Protein AF-A0A7X7GB92-F1 (afdb_monomer_lite)

Foldseek 3Di:
DDDDDDDDDDDDDDDDPPDPPDDDCLVVVVVVLVVCCCVLVPNPVVVVVVPDDDDDDDDDDDDDDDDDDDDDDDDDDPPDPPPPCVVVVVVVLVVQLVVLLVVLLVLLVVLLVVLVVLLVQQVVCALNGDPVSLVVLVVSLVVNVVSLVSNSPGDDDPLLPQLNVLSNQLSSLSSLLSVLSSQLSVCCNVPVDNPVSVVSNVSSVVSSVSNVVSSVSSVVSHDD

Sequence (224 aa):
MPPTPPPVPPGRWQAPPPPPPRRSRTGLIVVIIAAVIVLAGGGTAAAILLTRDKDTSSTTTLTSSTTTTTSNDAIPNTTRIDRDAEPANTAVAQEAYEEALIELEHLLSTVDAYVATLGMEANETMPDIPQYIPDELKQMSEDLEQVSMNLLLQDLPPRYEEADYWIHDAAAAQLSRIDYDLQGILVIRQSGSVEAAEPYFAEARNQREYFQTAYNNYFDSLPE

pLDDT: mean 78.19, std 23.47, range [28.14, 98.5]

Secondary structure (DSSP, 8-state):
-PPPPPPPPPPP-PPPPPPPP---SHHHHHHHHHHHHHHHTTSHHHHHHTTS------------------------------TT-HHHHHHHHHHHHHHHHHHHHHHHHHHHHHHHHHHHHHHHHTTS--THHHHHHHHHHHHHHHHHHHHHTS---GGGHHHHHHHHHHHHHHHHHHHHHHHHHHHHHHH--HHHHHHHHHHHHHHHHHHHHHHHHHHHTS--

Structure (mmCIF, N/CA/C/O backbone):
data_AF-A0A7X7GB92-F1
#
_entry.id   AF-A0A7X7GB92-F1
#
loop_
_atom_site.group_PDB
_atom_site.id
_atom_site.type_symbol
_atom_site.label_atom_id
_atom_site.label_alt_id
_atom_site.label_comp_id
_atom_site.label_asym_id
_atom_site.label_entity_id
_atom_site.label_seq_id
_atom_site.pdbx_PDB_ins_code
_atom_site.Cartn_x
_atom_site.Cartn_y
_atom_site.Cartn_z
_atom_site.occupancy
_atom_site.B_iso_or_equiv
_atom_site.auth_seq_id
_atom_site.auth_comp_id
_atom_site.auth_asym_id
_atom_site.auth_atom_id
_atom_site.pdbx_PDB_model_num
ATOM 1 N N . MET A 1 1 ? 17.599 -19.107 -87.297 1.00 55.00 1 MET A N 1
ATOM 2 C CA . MET A 1 1 ? 17.924 -18.995 -85.859 1.00 55.00 1 MET A CA 1
ATOM 3 C C . MET A 1 1 ? 16.719 -18.370 -85.173 1.00 55.00 1 MET A C 1
ATOM 5 O O . MET A 1 1 ? 16.258 -17.355 -85.685 1.00 55.00 1 MET A O 1
ATOM 9 N N . PRO A 1 2 ? 16.137 -18.989 -84.134 1.00 61.03 2 PRO A N 1
ATOM 10 C CA . PRO A 1 2 ? 14.998 -18.406 -83.428 1.00 61.03 2 PRO A CA 1
ATOM 11 C C . PRO A 1 2 ? 15.433 -17.180 -82.597 1.00 61.03 2 PRO A C 1
ATOM 13 O O . PRO A 1 2 ? 16.573 -17.151 -82.128 1.00 61.03 2 PRO A O 1
ATOM 16 N N . PRO A 1 3 ? 14.562 -16.166 -82.433 1.00 66.88 3 PRO A N 1
ATOM 17 C CA . PRO A 1 3 ? 14.870 -14.965 -81.661 1.00 66.88 3 PRO A CA 1
ATOM 18 C C . PRO A 1 3 ? 15.016 -15.283 -80.167 1.00 66.88 3 PRO A C 1
ATOM 20 O O . PRO A 1 3 ? 14.264 -16.082 -79.608 1.00 66.88 3 PRO A O 1
ATOM 23 N N . THR A 1 4 ? 15.995 -14.650 -79.524 1.00 68.81 4 THR A N 1
ATOM 24 C CA . THR A 1 4 ? 16.262 -14.776 -78.086 1.00 68.81 4 THR A CA 1
ATOM 25 C C . THR A 1 4 ? 15.164 -14.106 -77.253 1.00 68.81 4 THR A C 1
ATOM 27 O O . THR A 1 4 ? 14.747 -12.997 -77.600 1.00 68.81 4 THR A O 1
ATOM 30 N N . PRO A 1 5 ? 14.705 -14.732 -76.153 1.00 72.00 5 PRO A N 1
ATOM 31 C CA . PRO A 1 5 ? 13.684 -14.155 -75.284 1.00 72.00 5 PRO A CA 1
ATOM 32 C C . PRO A 1 5 ? 14.202 -12.913 -74.531 1.00 72.00 5 PRO A C 1
ATOM 34 O O . PRO A 1 5 ? 15.404 -12.809 -74.270 1.00 72.00 5 PRO A O 1
ATOM 37 N N . PRO A 1 6 ? 13.311 -11.967 -74.178 1.00 72.81 6 PRO A N 1
ATOM 38 C CA . PRO A 1 6 ? 13.678 -10.749 -73.462 1.00 72.81 6 PRO A CA 1
ATOM 39 C C . PRO A 1 6 ? 14.119 -11.030 -72.011 1.00 72.81 6 PRO A C 1
ATOM 41 O O . PRO A 1 6 ? 13.672 -12.011 -71.410 1.00 72.81 6 PRO A O 1
ATOM 44 N N . PRO A 1 7 ? 14.972 -10.166 -71.425 1.00 67.38 7 PRO A N 1
ATOM 45 C CA . PRO A 1 7 ? 15.438 -10.309 -70.049 1.00 67.38 7 PRO A CA 1
ATOM 46 C C . PRO A 1 7 ? 14.297 -10.127 -69.038 1.00 67.38 7 PRO A C 1
ATOM 48 O O . PRO A 1 7 ? 13.468 -9.223 -69.155 1.00 67.38 7 PRO A O 1
ATOM 51 N N . VAL A 1 8 ? 14.277 -11.000 -68.029 1.00 66.19 8 VAL A N 1
ATOM 52 C CA . VAL A 1 8 ? 13.307 -10.987 -66.927 1.00 66.19 8 VAL A CA 1
ATOM 53 C C . VAL A 1 8 ? 13.583 -9.773 -66.023 1.00 66.19 8 VAL A C 1
ATOM 55 O O . VAL A 1 8 ? 14.736 -9.567 -65.636 1.00 66.19 8 VAL A O 1
ATOM 58 N N . PRO A 1 9 ? 12.572 -8.954 -65.679 1.00 64.19 9 PRO A N 1
ATOM 59 C CA . PRO A 1 9 ? 12.762 -7.794 -64.812 1.00 64.19 9 PRO A CA 1
ATOM 60 C C . PRO A 1 9 ? 13.158 -8.209 -63.381 1.00 64.19 9 PRO A C 1
ATOM 62 O O . PRO A 1 9 ? 12.674 -9.230 -62.886 1.00 64.19 9 PRO A O 1
ATOM 65 N N . PRO A 1 10 ? 14.013 -7.426 -62.691 1.00 54.56 10 PRO A N 1
ATOM 66 C CA . PRO A 1 10 ? 14.456 -7.738 -61.336 1.00 54.56 10 PRO A CA 1
ATOM 67 C C . PRO A 1 10 ? 13.283 -7.735 -60.348 1.00 54.56 10 PRO A C 1
ATOM 69 O O . PRO A 1 10 ? 12.424 -6.849 -60.365 1.00 54.56 10 PRO A O 1
ATOM 72 N N . GLY A 1 11 ? 13.254 -8.763 -59.496 1.00 53.69 11 GLY A N 1
ATOM 73 C CA . GLY A 1 11 ? 12.217 -8.992 -58.496 1.00 53.69 11 GLY A CA 1
ATOM 74 C C . GLY A 1 11 ? 12.066 -7.812 -57.539 1.00 53.69 11 GLY A C 1
ATOM 75 O O . GLY A 1 11 ? 13.043 -7.258 -57.038 1.00 53.69 11 GLY A O 1
ATOM 76 N N . ARG A 1 12 ? 10.813 -7.423 -57.295 1.00 47.38 12 ARG A N 1
ATOM 77 C CA . ARG A 1 12 ? 10.460 -6.396 -56.315 1.00 47.38 12 ARG A CA 1
ATOM 78 C C . ARG A 1 12 ? 10.734 -6.951 -54.920 1.00 47.38 12 ARG A C 1
ATOM 80 O O . ARG A 1 12 ? 10.204 -8.002 -54.570 1.00 47.38 12 ARG A O 1
ATOM 87 N N . TRP A 1 13 ? 11.553 -6.239 -54.154 1.00 40.62 13 TRP A N 1
ATOM 88 C CA . TRP A 1 13 ? 11.776 -6.469 -52.731 1.00 40.62 13 TRP A CA 1
ATOM 89 C C . TRP A 1 13 ? 10.431 -6.638 -52.012 1.00 40.62 13 TRP A C 1
ATOM 91 O O . TRP A 1 13 ? 9.621 -5.711 -51.982 1.00 40.62 13 TRP A O 1
ATOM 101 N N . GLN A 1 14 ? 10.174 -7.833 -51.479 1.00 49.44 14 GLN A N 1
ATOM 102 C CA . GLN A 1 14 ? 9.072 -8.053 -50.549 1.00 49.44 14 GLN A CA 1
ATOM 103 C C . GLN A 1 14 ? 9.468 -7.421 -49.216 1.00 49.44 14 GLN A C 1
ATOM 105 O O . GLN A 1 14 ? 10.531 -7.725 -48.674 1.00 49.44 14 GLN A O 1
ATOM 110 N N . ALA A 1 15 ? 8.634 -6.510 -48.717 1.00 53.19 15 ALA A N 1
ATOM 111 C CA . ALA A 1 15 ? 8.780 -5.995 -47.366 1.00 53.19 15 ALA A CA 1
ATOM 112 C C . ALA A 1 15 ? 8.639 -7.163 -46.369 1.00 53.19 15 ALA A C 1
ATOM 114 O O . ALA A 1 15 ? 7.770 -8.018 -46.575 1.00 53.19 15 ALA A O 1
ATOM 115 N N . PRO A 1 16 ? 9.474 -7.227 -45.316 1.00 56.94 16 PRO A N 1
ATOM 116 C CA . PRO A 1 16 ? 9.275 -8.193 -44.247 1.00 56.94 16 PRO A CA 1
ATOM 117 C C . PRO A 1 16 ? 7.880 -7.994 -43.632 1.00 56.94 16 PRO A C 1
ATOM 119 O O . PRO A 1 16 ? 7.389 -6.860 -43.585 1.00 56.94 16 PRO A O 1
ATOM 122 N N . PRO A 1 17 ? 7.211 -9.078 -43.203 1.00 64.69 17 PRO A N 1
ATOM 123 C CA . PRO A 1 17 ? 5.913 -8.969 -42.557 1.00 64.69 17 PRO A CA 1
ATOM 124 C C . PRO A 1 17 ? 6.018 -8.045 -41.332 1.00 64.69 17 PRO A C 1
ATOM 126 O O . PRO A 1 17 ? 7.055 -8.048 -40.662 1.00 64.69 17 PRO A O 1
ATOM 129 N N . PRO A 1 18 ? 4.976 -7.244 -41.039 1.00 63.91 18 PRO A N 1
ATOM 130 C CA . PRO A 1 18 ? 4.964 -6.410 -39.845 1.00 63.91 18 PRO A CA 1
ATOM 131 C C . PRO A 1 18 ? 5.195 -7.285 -38.601 1.00 63.91 18 PRO A C 1
ATOM 133 O O . PRO A 1 18 ? 4.693 -8.416 -38.562 1.00 63.91 18 PRO A O 1
ATOM 136 N N . PRO A 1 19 ? 5.948 -6.797 -37.596 1.00 64.69 19 PRO A N 1
ATOM 137 C CA . PRO A 1 19 ? 6.102 -7.518 -36.342 1.00 64.69 19 PRO A CA 1
ATOM 138 C C . PRO A 1 19 ? 4.714 -7.801 -35.749 1.00 64.69 19 PRO A C 1
ATOM 140 O O . PRO A 1 19 ? 3.810 -6.967 -35.876 1.00 64.69 19 PRO A O 1
ATOM 143 N N . PRO A 1 20 ? 4.505 -8.982 -35.141 1.00 61.28 20 PRO A N 1
ATOM 144 C CA . PRO A 1 20 ? 3.222 -9.320 -34.549 1.00 61.28 20 PRO A CA 1
ATOM 145 C C . PRO A 1 20 ? 2.844 -8.258 -33.504 1.00 61.28 20 PRO A C 1
ATOM 147 O O . PRO A 1 20 ? 3.710 -7.837 -32.732 1.00 61.28 20 PRO A O 1
ATOM 150 N N . PRO A 1 21 ? 1.576 -7.808 -33.463 1.00 59.38 21 PRO A N 1
ATOM 151 C CA . PRO A 1 21 ? 1.140 -6.826 -32.482 1.00 59.38 21 PRO A CA 1
ATOM 152 C C . PRO A 1 21 ? 1.406 -7.372 -31.077 1.00 59.38 21 PRO A C 1
ATOM 154 O O . PRO A 1 21 ? 0.932 -8.455 -30.719 1.00 59.38 21 PRO A O 1
ATOM 157 N N . ARG A 1 22 ? 2.193 -6.632 -30.286 1.00 60.72 22 ARG A N 1
ATOM 158 C CA . ARG A 1 22 ? 2.434 -6.943 -28.876 1.00 60.72 22 ARG A CA 1
ATOM 159 C C . ARG A 1 22 ? 1.094 -6.855 -28.153 1.00 60.72 22 ARG A C 1
ATOM 161 O O . ARG A 1 22 ? 0.505 -5.786 -28.030 1.00 60.72 22 ARG A O 1
ATOM 168 N N . ARG A 1 23 ? 0.569 -8.011 -27.749 1.00 50.25 23 ARG A N 1
ATOM 169 C CA . ARG A 1 23 ? -0.704 -8.116 -27.036 1.00 50.25 23 ARG A CA 1
ATOM 170 C C . ARG A 1 23 ? -0.518 -7.500 -25.654 1.00 50.25 23 ARG A C 1
ATOM 172 O O . ARG A 1 23 ? 0.186 -8.079 -24.830 1.00 50.25 23 ARG A O 1
ATOM 179 N N . SER A 1 24 ? -1.145 -6.353 -25.409 1.00 55.03 24 SER A N 1
ATOM 180 C CA . SER A 1 24 ? -1.154 -5.737 -24.087 1.00 55.03 24 SER A CA 1
ATOM 181 C C . SER A 1 24 ? -1.817 -6.694 -23.098 1.00 55.03 24 SER A C 1
ATOM 183 O O . SER A 1 24 ? -2.984 -7.075 -23.231 1.00 55.03 24 SER A O 1
ATOM 185 N N . ARG A 1 25 ? -1.034 -7.140 -22.114 1.00 58.72 25 ARG A N 1
ATOM 186 C CA . ARG A 1 25 ? -1.553 -7.882 -20.962 1.00 58.72 25 ARG A CA 1
ATOM 187 C C . ARG A 1 25 ? -2.181 -6.947 -19.942 1.00 58.72 25 ARG A C 1
ATOM 189 O O . ARG A 1 25 ? -2.849 -7.441 -19.052 1.00 58.72 25 ARG A O 1
ATOM 196 N N . THR A 1 26 ? -2.079 -5.633 -20.130 1.00 61.84 26 THR A N 1
ATOM 197 C CA . THR A 1 26 ? -2.758 -4.613 -19.326 1.00 61.84 26 THR A CA 1
ATOM 198 C C . THR A 1 26 ? -4.241 -4.940 -19.154 1.00 61.84 26 THR A C 1
ATOM 200 O O . THR A 1 26 ? -4.745 -4.921 -18.044 1.00 61.84 26 THR A O 1
ATOM 203 N N . GLY A 1 27 ? -4.933 -5.382 -20.215 1.00 58.91 27 GLY A N 1
ATOM 204 C CA . GLY A 1 27 ? -6.336 -5.801 -20.102 1.00 58.91 27 GLY A CA 1
ATOM 205 C C . GLY A 1 27 ? -6.552 -7.075 -19.273 1.00 58.91 27 GLY A C 1
ATOM 206 O O . GLY A 1 27 ? -7.580 -7.213 -18.624 1.00 58.91 27 GLY A O 1
ATOM 207 N N . LEU A 1 28 ? -5.591 -8.002 -19.270 1.00 75.56 28 LEU A N 1
ATOM 208 C CA . LEU A 1 28 ? -5.632 -9.202 -18.430 1.00 75.56 28 LEU A CA 1
ATOM 209 C C . LEU A 1 28 ? -5.334 -8.850 -16.968 1.00 75.56 28 LEU A C 1
ATOM 211 O O . LEU A 1 28 ? -6.037 -9.311 -16.081 1.00 75.56 28 LEU A O 1
ATOM 215 N N . ILE A 1 29 ? -4.322 -8.018 -16.736 1.00 71.00 29 ILE A N 1
ATOM 216 C CA . ILE A 1 29 ? -3.877 -7.589 -15.411 1.00 71.00 29 ILE A CA 1
ATOM 217 C C . ILE A 1 29 ? -4.973 -6.763 -14.742 1.00 71.00 29 ILE A C 1
ATOM 219 O O . ILE A 1 29 ? -5.350 -7.074 -13.624 1.00 71.00 29 ILE A O 1
ATOM 223 N N . VAL A 1 30 ? -5.599 -5.821 -15.455 1.00 72.19 30 VAL A N 1
ATOM 224 C CA . VAL A 1 30 ? -6.758 -5.066 -14.946 1.00 72.19 30 VAL A CA 1
ATOM 225 C C . VAL A 1 30 ? -7.915 -5.998 -14.571 1.00 72.19 30 VAL A C 1
ATOM 227 O O . VAL A 1 30 ? -8.560 -5.792 -13.548 1.00 72.19 30 VAL A O 1
ATOM 230 N N . VAL A 1 31 ? -8.169 -7.055 -15.351 1.00 71.19 31 VAL A N 1
ATOM 231 C CA . VAL A 1 31 ? -9.196 -8.058 -15.016 1.00 71.19 31 VAL A CA 1
ATOM 232 C C . VAL A 1 31 ? -8.804 -8.883 -13.788 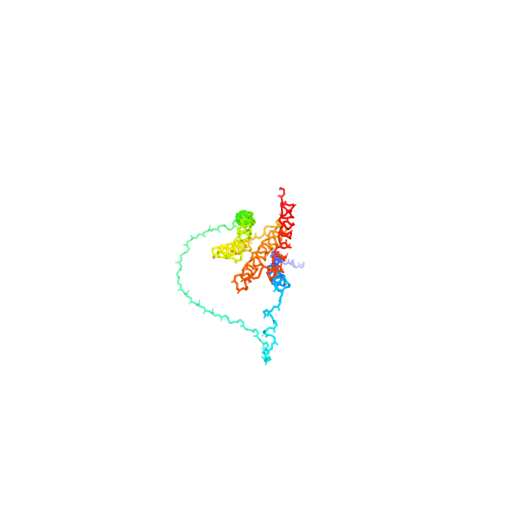1.00 71.19 31 VAL A C 1
ATOM 234 O O . VAL A 1 31 ? -9.672 -9.190 -12.976 1.00 71.19 31 VAL A O 1
ATOM 237 N N . ILE A 1 32 ? -7.525 -9.230 -13.633 1.00 77.31 32 ILE A N 1
ATOM 238 C CA . ILE A 1 32 ? -7.021 -9.972 -12.472 1.00 77.31 32 ILE A CA 1
ATOM 239 C C . ILE A 1 32 ? -7.085 -9.098 -11.219 1.00 77.31 32 ILE A C 1
ATOM 241 O O . ILE A 1 32 ? -7.655 -9.538 -10.231 1.00 77.31 32 ILE A O 1
ATOM 245 N N . ILE A 1 33 ? -6.609 -7.855 -11.276 1.00 70.38 33 ILE A N 1
ATOM 246 C CA . ILE A 1 33 ? -6.685 -6.889 -10.174 1.00 70.38 33 ILE A CA 1
ATOM 247 C C . ILE A 1 33 ? -8.147 -6.652 -9.788 1.00 70.38 33 ILE A C 1
ATOM 249 O O . ILE A 1 33 ? -8.495 -6.761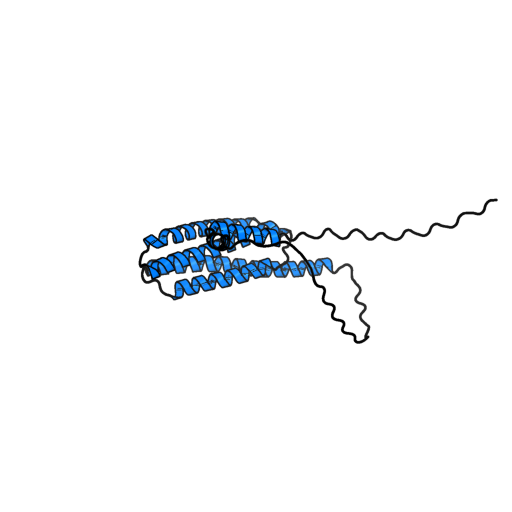 -8.618 1.00 70.38 33 ILE A O 1
ATOM 253 N N . ALA A 1 34 ? -9.044 -6.441 -10.756 1.00 70.88 34 ALA A N 1
ATOM 254 C CA . ALA A 1 34 ? -10.474 -6.320 -10.477 1.00 70.88 34 ALA A CA 1
ATOM 255 C C . ALA A 1 34 ? -11.055 -7.593 -9.836 1.00 70.88 34 ALA A C 1
ATOM 257 O O . ALA A 1 34 ? -11.869 -7.503 -8.920 1.00 70.88 34 ALA A O 1
ATOM 258 N N . ALA A 1 35 ? -10.638 -8.783 -10.278 1.00 69.88 35 ALA A N 1
ATOM 259 C CA . ALA A 1 35 ? -11.069 -10.043 -9.679 1.00 69.88 35 ALA A CA 1
ATOM 260 C C . ALA A 1 35 ? -10.535 -10.217 -8.250 1.00 69.88 35 ALA A C 1
ATOM 262 O O . ALA A 1 35 ? -11.287 -10.662 -7.387 1.00 69.88 35 ALA A O 1
ATOM 263 N N . VAL A 1 36 ? -9.282 -9.837 -7.988 1.00 73.31 36 VAL A N 1
ATOM 264 C CA . VAL A 1 36 ? -8.659 -9.873 -6.659 1.00 73.31 36 VAL A CA 1
ATOM 265 C C . VAL A 1 36 ? -9.336 -8.874 -5.730 1.00 73.31 36 VAL A C 1
ATOM 267 O O . VAL A 1 36 ? -9.717 -9.265 -4.639 1.00 73.31 36 VAL A O 1
ATOM 270 N N . ILE A 1 37 ? -9.615 -7.646 -6.172 1.00 74.00 37 ILE A N 1
ATOM 271 C CA . ILE A 1 37 ? -10.373 -6.654 -5.392 1.00 74.00 37 ILE A CA 1
ATOM 272 C C . ILE A 1 37 ? -11.790 -7.163 -5.084 1.00 74.00 37 ILE A C 1
ATOM 274 O O . ILE A 1 37 ? -12.275 -7.011 -3.968 1.00 74.00 37 ILE A O 1
ATOM 278 N N . VAL A 1 38 ? -12.460 -7.821 -6.036 1.00 70.00 38 VAL A N 1
ATOM 279 C CA . VAL A 1 38 ? -13.800 -8.402 -5.819 1.00 70.00 38 VAL A CA 1
ATOM 280 C C . VAL A 1 38 ? -13.766 -9.609 -4.872 1.00 70.00 38 VAL A C 1
ATOM 282 O O . VAL A 1 38 ? -14.709 -9.803 -4.101 1.00 70.00 38 VAL A O 1
ATOM 285 N N . LEU A 1 39 ? -12.710 -10.423 -4.924 1.00 67.88 39 LEU A N 1
ATOM 286 C CA . LEU A 1 39 ? -12.534 -11.605 -4.075 1.00 67.88 39 LEU A CA 1
ATOM 287 C C . LEU A 1 39 ? -12.053 -11.247 -2.663 1.00 67.88 39 LEU A C 1
ATOM 289 O O . LEU A 1 39 ? -12.541 -11.840 -1.705 1.00 67.88 39 LEU A O 1
ATOM 293 N N . ALA A 1 40 ? -11.148 -10.277 -2.536 1.00 61.97 40 ALA A N 1
ATOM 294 C CA . ALA A 1 40 ? -10.607 -9.793 -1.271 1.00 61.97 40 ALA A CA 1
ATOM 295 C C . ALA A 1 40 ? -11.588 -8.839 -0.575 1.00 61.97 40 ALA A C 1
ATOM 297 O O . ALA A 1 40 ? -11.878 -9.030 0.595 1.00 61.97 40 ALA A O 1
ATOM 298 N N . GLY A 1 41 ? -12.209 -7.902 -1.298 1.00 49.50 41 GLY A N 1
ATOM 299 C CA . GLY A 1 41 ? -13.200 -6.954 -0.767 1.00 49.50 41 GLY A CA 1
ATOM 300 C C . GLY A 1 41 ? -14.604 -7.532 -0.540 1.00 49.50 41 GLY A C 1
ATOM 301 O O . GLY A 1 41 ? -15.564 -6.779 -0.388 1.00 49.50 41 GLY A O 1
ATOM 302 N N . GLY A 1 42 ? -14.771 -8.859 -0.564 1.00 46.19 42 GLY A N 1
ATOM 303 C CA . GLY A 1 42 ? -16.048 -9.505 -0.268 1.00 46.19 42 GLY A CA 1
ATOM 304 C C . GLY A 1 42 ? -17.204 -9.036 -1.156 1.00 46.19 42 GLY A C 1
ATOM 305 O O . GLY A 1 42 ? -18.225 -8.616 -0.633 1.00 46.19 42 GLY A O 1
ATOM 306 N N . GLY A 1 43 ? -17.066 -9.098 -2.485 1.00 43.56 43 GLY A N 1
ATOM 307 C CA . GLY A 1 43 ? -18.153 -9.251 -3.469 1.00 43.56 43 GLY A CA 1
ATOM 308 C C . GLY A 1 43 ? -19.541 -8.631 -3.209 1.00 43.56 43 GLY A C 1
ATOM 309 O O . GLY A 1 43 ? -20.538 -9.242 -3.589 1.00 43.56 43 GLY A O 1
ATOM 310 N N . THR A 1 44 ? -19.673 -7.448 -2.603 1.00 47.19 44 THR A N 1
ATOM 311 C CA . THR A 1 44 ? -21.000 -6.867 -2.306 1.00 47.19 44 THR A CA 1
ATOM 312 C C . THR A 1 44 ? -21.498 -5.916 -3.392 1.00 47.19 44 THR A C 1
ATOM 314 O O . THR A 1 44 ? -22.709 -5.796 -3.581 1.00 47.19 44 THR A O 1
ATOM 317 N N . ALA A 1 45 ? -20.614 -5.324 -4.201 1.00 46.31 45 ALA A N 1
ATOM 318 C CA . ALA A 1 45 ? -21.044 -4.445 -5.293 1.00 46.31 45 ALA A CA 1
ATOM 319 C C . ALA A 1 45 ? -21.700 -5.211 -6.465 1.00 46.31 45 ALA A C 1
ATOM 321 O O . ALA A 1 45 ? -22.660 -4.727 -7.066 1.00 46.31 45 ALA A O 1
ATOM 322 N N . ALA A 1 46 ? -21.246 -6.434 -6.770 1.00 45.34 46 ALA A N 1
ATOM 323 C CA . ALA A 1 46 ? -21.785 -7.214 -7.890 1.00 45.34 46 ALA A CA 1
ATOM 324 C C . ALA A 1 46 ? -23.132 -7.893 -7.570 1.00 45.34 46 ALA A C 1
ATOM 326 O O . ALA A 1 46 ? -23.963 -8.060 -8.463 1.00 45.34 46 ALA A O 1
ATOM 327 N N . ALA A 1 47 ? -23.398 -8.238 -6.305 1.00 45.47 47 ALA A N 1
ATOM 328 C CA . ALA A 1 47 ? -24.641 -8.910 -5.919 1.00 45.47 47 ALA A CA 1
ATOM 329 C C . ALA A 1 47 ? -25.877 -7.986 -5.961 1.00 45.47 47 ALA A C 1
ATOM 331 O O . ALA A 1 47 ? -26.991 -8.472 -6.148 1.00 45.47 47 ALA A O 1
ATOM 332 N N 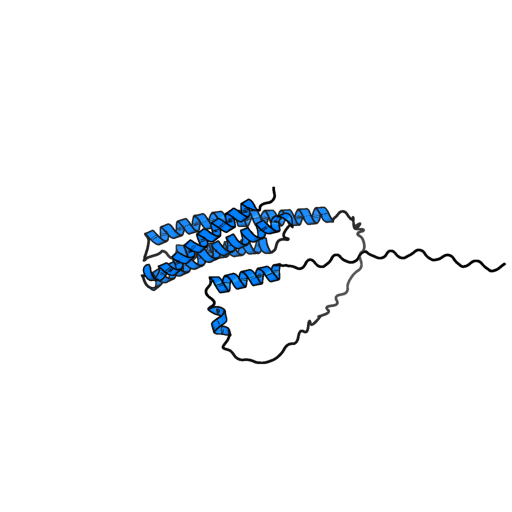. ILE A 1 48 ? -25.700 -6.663 -5.850 1.00 49.00 48 ILE A N 1
ATOM 333 C CA . ILE A 1 48 ? -26.813 -5.693 -5.872 1.00 49.00 48 ILE A CA 1
ATOM 334 C C . ILE A 1 48 ? -27.158 -5.231 -7.305 1.00 49.00 48 ILE A C 1
ATOM 336 O O . ILE A 1 48 ? -28.267 -4.760 -7.553 1.00 49.00 48 ILE A O 1
ATOM 340 N N . LEU A 1 49 ? -26.270 -5.434 -8.285 1.00 46.84 49 LEU A N 1
ATOM 341 C CA . LEU A 1 49 ? -26.533 -5.102 -9.696 1.00 46.84 49 LEU A CA 1
ATOM 342 C C . LEU A 1 49 ? -27.096 -6.268 -10.529 1.00 46.84 49 LEU A C 1
ATOM 344 O O . LEU A 1 49 ? -27.552 -6.046 -11.648 1.00 46.84 49 LEU A O 1
ATOM 348 N N . LEU A 1 50 ? -27.136 -7.490 -9.986 1.00 47.44 50 LEU A N 1
ATOM 349 C CA . LEU A 1 50 ? -27.633 -8.683 -10.689 1.00 47.44 50 LEU A CA 1
ATOM 350 C C . LEU A 1 50 ? -29.149 -8.932 -10.556 1.00 47.44 50 LEU A C 1
ATOM 352 O O . LEU A 1 50 ? -29.659 -9.888 -11.136 1.00 47.44 50 LEU A O 1
ATOM 356 N N . THR A 1 51 ? -29.893 -8.067 -9.861 1.00 51.59 51 THR A N 1
ATOM 357 C CA . THR A 1 51 ? -31.366 -8.146 -9.741 1.00 51.59 51 THR A CA 1
ATOM 358 C C . THR A 1 51 ? -32.123 -7.081 -10.532 1.00 51.59 51 THR A C 1
ATOM 360 O O . THR A 1 51 ? -33.314 -6.881 -10.299 1.00 51.59 51 THR A O 1
ATOM 363 N N . ARG A 1 52 ? -31.491 -6.427 -11.515 1.00 40.34 52 ARG A N 1
ATOM 364 C CA . ARG A 1 52 ? -32.221 -5.576 -12.465 1.00 40.34 52 ARG A CA 1
ATOM 365 C C . ARG A 1 52 ? -32.218 -6.198 -13.859 1.00 40.34 52 ARG A C 1
ATOM 367 O O . ARG A 1 52 ? -31.208 -6.233 -14.551 1.00 40.34 52 ARG A O 1
ATOM 374 N N . ASP A 1 53 ? -33.382 -6.743 -14.187 1.00 44.84 53 ASP A N 1
ATOM 375 C CA . ASP A 1 53 ? -33.756 -7.443 -15.407 1.00 44.84 53 ASP A CA 1
ATOM 376 C C . ASP A 1 53 ? -33.191 -6.849 -16.712 1.00 44.84 53 ASP A C 1
ATOM 378 O O . ASP A 1 53 ? -33.363 -5.673 -17.021 1.00 44.84 53 ASP A O 1
ATOM 382 N N . LYS A 1 54 ? -32.536 -7.729 -17.480 1.00 48.00 54 LYS A N 1
ATOM 383 C CA . LYS A 1 54 ? -33.025 -8.244 -18.771 1.00 48.00 54 LYS A CA 1
ATOM 384 C C . LYS A 1 54 ? -33.631 -7.196 -19.717 1.00 48.00 54 LYS A C 1
ATOM 386 O O . LYS A 1 54 ? -34.793 -6.854 -19.569 1.00 48.00 54 LYS A O 1
ATOM 391 N N . ASP A 1 55 ? -32.864 -6.797 -20.739 1.00 39.34 55 ASP A N 1
ATOM 392 C CA . ASP A 1 55 ? -33.298 -6.826 -22.145 1.00 39.34 55 ASP A CA 1
ATOM 393 C C . ASP A 1 55 ? -32.177 -6.444 -23.140 1.00 39.34 55 ASP A C 1
ATOM 395 O O . ASP A 1 55 ? -31.517 -5.419 -23.020 1.00 39.34 55 ASP A O 1
ATOM 399 N N . THR A 1 56 ? -32.071 -7.273 -24.185 1.00 34.06 56 THR A N 1
ATOM 400 C CA . THR A 1 56 ? -31.704 -6.931 -25.575 1.00 34.06 56 THR A CA 1
ATOM 401 C C . THR A 1 56 ? -30.242 -6.609 -25.948 1.00 34.06 56 THR A C 1
ATOM 403 O O . THR A 1 56 ? -29.756 -5.492 -25.851 1.00 34.06 56 THR A O 1
ATOM 406 N N . SER A 1 57 ? -29.628 -7.642 -26.540 1.00 32.91 57 SER A N 1
ATOM 407 C CA . SER A 1 57 ? -28.903 -7.682 -27.824 1.00 32.91 57 SER A CA 1
ATOM 408 C C . SER A 1 57 ? -27.780 -6.688 -28.152 1.00 32.91 57 SER A C 1
ATOM 410 O O . SER A 1 57 ? -27.952 -5.482 -28.276 1.00 32.91 57 SER A O 1
ATOM 412 N N . SER A 1 58 ? -26.649 -7.312 -28.485 1.00 40.06 58 SER A N 1
ATOM 413 C CA . SER A 1 58 ? -25.516 -6.866 -29.295 1.00 40.06 58 SER A CA 1
ATOM 414 C C . SER A 1 58 ? -25.829 -5.816 -30.370 1.00 40.06 58 SER A C 1
ATOM 416 O O . SER A 1 58 ? -26.786 -5.981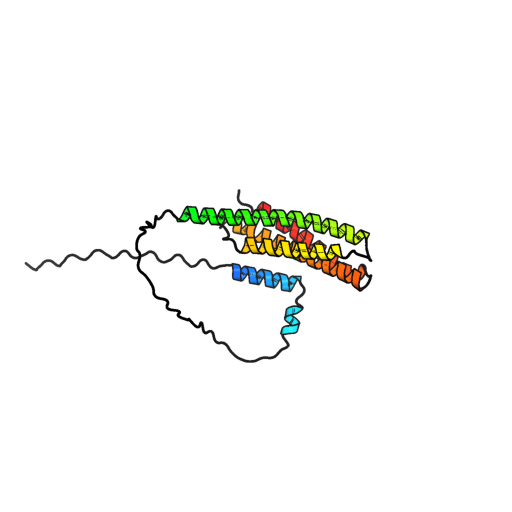 -31.122 1.00 40.06 58 SER A O 1
ATOM 418 N N . THR A 1 59 ? -24.924 -4.844 -30.552 1.00 29.78 59 THR A N 1
ATOM 419 C CA . THR A 1 59 ? -24.291 -4.502 -31.847 1.00 29.78 59 THR A CA 1
ATOM 420 C C . THR A 1 59 ? -23.208 -3.434 -31.651 1.00 29.78 59 THR A C 1
ATOM 422 O O . THR A 1 59 ? -23.460 -2.332 -31.176 1.00 29.78 59 THR A O 1
ATOM 425 N N . THR A 1 60 ? -21.991 -3.779 -32.066 1.00 40.22 60 THR A N 1
ATOM 426 C CA . THR A 1 60 ? -20.864 -2.883 -32.334 1.00 40.22 60 THR A CA 1
ATOM 427 C C . THR A 1 60 ? -21.184 -1.962 -33.510 1.00 40.22 60 THR A C 1
ATOM 429 O O . THR A 1 60 ? -21.551 -2.441 -34.581 1.00 40.22 60 THR A O 1
ATOM 432 N N . THR A 1 61 ? -20.965 -0.654 -33.382 1.00 28.39 61 THR A N 1
ATOM 433 C CA . THR A 1 61 ? -20.733 0.218 -34.544 1.00 28.39 61 THR A CA 1
ATOM 434 C C . THR A 1 61 ? -19.787 1.344 -34.139 1.00 28.39 61 THR A C 1
ATOM 436 O O . THR A 1 61 ? -20.147 2.222 -33.361 1.00 28.39 61 THR A O 1
ATOM 439 N N . LEU A 1 62 ? -18.552 1.290 -34.650 1.00 35.59 62 LEU A N 1
ATOM 440 C CA . LEU A 1 62 ? -17.654 2.439 -34.674 1.00 35.59 62 LEU A CA 1
ATOM 441 C C . LEU A 1 62 ? -18.186 3.435 -35.706 1.00 35.59 62 LEU A C 1
ATOM 443 O O . LEU A 1 62 ? -18.236 3.127 -36.897 1.00 35.59 62 LEU A O 1
ATOM 447 N N . THR A 1 63 ? -18.545 4.631 -35.254 1.00 28.14 63 THR A N 1
ATOM 448 C CA . THR A 1 63 ? -18.807 5.771 -36.132 1.00 28.14 63 THR A CA 1
ATOM 449 C C . THR A 1 63 ? -17.506 6.538 -36.323 1.00 28.14 63 THR A C 1
ATOM 451 O O . THR A 1 63 ? -17.026 7.214 -35.415 1.00 28.14 63 THR A O 1
ATOM 454 N N . SER A 1 64 ? -16.925 6.421 -37.517 1.00 37.62 64 SER A N 1
ATOM 455 C CA . SER A 1 64 ? -15.925 7.359 -38.019 1.00 37.62 64 SER A CA 1
ATOM 456 C C . SER A 1 64 ? -16.586 8.714 -38.264 1.00 37.62 64 SER A C 1
ATOM 458 O O . SER A 1 64 ? -17.526 8.801 -39.052 1.00 37.62 64 SER A O 1
ATOM 460 N N . SER A 1 65 ? -16.060 9.769 -37.645 1.00 34.84 65 SER A N 1
ATOM 461 C CA . SER A 1 65 ? -16.368 11.147 -38.026 1.00 34.84 65 SER A CA 1
ATOM 462 C C . SER A 1 65 ? -15.136 11.780 -38.652 1.00 34.84 65 SER A C 1
ATOM 464 O O . SER A 1 65 ? -14.121 12.019 -38.004 1.00 34.84 65 SER A O 1
ATOM 466 N N . THR A 1 66 ? -15.256 12.007 -39.955 1.00 33.09 66 THR A N 1
ATOM 467 C CA . THR A 1 66 ? -14.397 12.833 -40.792 1.00 33.09 66 THR A CA 1
ATOM 468 C C . THR A 1 66 ? -14.512 14.297 -40.374 1.00 33.09 66 THR A C 1
ATOM 470 O O . THR A 1 66 ? -15.609 14.852 -40.380 1.00 33.09 66 THR A O 1
ATOM 473 N N . THR A 1 67 ? -13.382 14.954 -40.129 1.00 31.16 67 THR A N 1
ATOM 474 C CA . THR A 1 67 ? -13.276 16.416 -40.204 1.00 31.16 67 THR A CA 1
ATOM 475 C C . THR A 1 67 ? -12.103 16.781 -41.102 1.00 31.16 67 THR A C 1
ATOM 477 O O . THR A 1 67 ? -10.934 16.637 -40.758 1.00 31.16 67 THR A O 1
ATOM 480 N N . THR A 1 68 ? -12.453 17.224 -42.304 1.00 32.47 68 THR A N 1
ATOM 481 C CA . THR A 1 68 ? -11.611 17.957 -43.247 1.00 32.47 68 THR A CA 1
ATOM 482 C C . THR A 1 68 ? -11.302 19.352 -42.715 1.00 32.47 68 THR A C 1
ATOM 484 O O . THR A 1 68 ? -12.235 20.127 -42.506 1.00 32.47 68 THR A O 1
ATOM 487 N N . THR A 1 69 ? -10.018 19.712 -42.648 1.00 30.27 69 THR A N 1
ATOM 488 C CA . THR A 1 69 ? -9.583 21.114 -42.706 1.00 30.27 69 THR A CA 1
ATOM 489 C C . THR A 1 69 ? -8.350 21.226 -43.601 1.00 30.27 69 THR A C 1
ATOM 491 O O . THR A 1 69 ? -7.281 20.704 -43.302 1.00 30.27 69 THR A O 1
ATOM 494 N N . THR A 1 70 ? -8.532 21.892 -44.737 1.00 32.53 70 THR A N 1
ATOM 495 C CA . THR A 1 70 ? -7.493 22.346 -45.666 1.00 32.53 70 THR A CA 1
ATOM 496 C C . THR A 1 70 ? -6.754 23.545 -45.074 1.00 32.53 70 THR A C 1
ATOM 498 O O . THR A 1 70 ? -7.427 24.480 -44.644 1.00 32.53 70 THR A O 1
ATOM 501 N N . SER A 1 71 ? -5.414 23.572 -45.132 1.00 32.47 71 SER A N 1
ATOM 502 C CA . SER A 1 71 ? -4.625 24.706 -45.664 1.00 32.47 71 SER A CA 1
ATOM 503 C C . SER A 1 71 ? -3.106 24.542 -45.489 1.00 32.47 71 SER A C 1
ATOM 505 O O . SER A 1 71 ? -2.614 24.339 -44.387 1.00 32.47 71 SER A O 1
ATOM 507 N N . ASN A 1 72 ? -2.423 24.787 -46.610 1.00 32.41 72 ASN A N 1
ATOM 508 C CA . ASN A 1 72 ? -1.137 25.473 -46.774 1.00 32.41 72 ASN A CA 1
ATOM 509 C C . ASN A 1 72 ? 0.182 24.693 -46.637 1.00 32.41 72 ASN A C 1
ATOM 511 O O . ASN A 1 72 ? 0.764 24.520 -45.574 1.00 32.41 72 ASN A O 1
ATOM 515 N N . ASP A 1 73 ? 0.646 24.324 -47.829 1.00 38.53 73 ASP A N 1
ATOM 516 C CA . ASP A 1 73 ? 2.012 24.311 -48.354 1.00 38.53 73 ASP A CA 1
ATOM 517 C C . ASP A 1 73 ? 3.068 25.115 -47.558 1.00 38.53 73 ASP A C 1
ATOM 519 O O . ASP A 1 73 ? 2.975 26.339 -47.446 1.00 38.53 73 ASP A O 1
ATOM 523 N N . ALA A 1 74 ? 4.089 24.404 -47.061 1.00 32.47 74 ALA A N 1
ATOM 524 C CA . ALA A 1 74 ? 5.479 24.854 -46.924 1.00 32.47 74 ALA A CA 1
ATOM 525 C C . ALA A 1 74 ? 6.384 23.653 -46.555 1.00 32.47 74 ALA A C 1
ATOM 527 O O . ALA A 1 74 ? 6.497 23.257 -45.397 1.00 32.47 74 ALA A O 1
ATOM 528 N N . ILE A 1 75 ? 7.046 23.069 -47.555 1.00 39.84 75 ILE A N 1
ATOM 529 C CA . ILE A 1 75 ? 8.272 22.252 -47.410 1.00 39.84 75 ILE A CA 1
ATOM 530 C C . ILE A 1 75 ? 9.409 23.259 -47.087 1.00 39.84 75 ILE A C 1
ATOM 532 O O . ILE A 1 75 ? 9.393 24.321 -47.712 1.00 39.84 75 ILE A O 1
ATOM 536 N N . PRO A 1 76 ? 10.395 23.018 -46.186 1.00 54.59 76 PRO A N 1
ATOM 537 C CA . PRO A 1 76 ? 11.137 21.761 -46.079 1.00 54.59 76 PRO A CA 1
ATOM 538 C C . PRO A 1 76 ? 11.548 21.339 -44.661 1.00 54.59 76 PRO A C 1
ATOM 540 O O . PRO A 1 76 ? 12.125 22.116 -43.907 1.00 54.59 76 PRO A O 1
ATOM 543 N N . ASN A 1 77 ? 11.473 20.042 -44.362 1.00 34.06 77 ASN A N 1
ATOM 544 C CA . ASN A 1 77 ? 12.640 19.448 -43.722 1.00 34.06 77 ASN A CA 1
ATOM 545 C C . ASN A 1 77 ? 12.812 17.986 -44.111 1.00 34.06 77 ASN A C 1
ATOM 547 O O . ASN A 1 77 ? 11.989 17.120 -43.818 1.00 34.06 77 ASN A O 1
ATOM 551 N N . THR A 1 78 ? 13.925 17.740 -44.786 1.00 46.38 78 THR A N 1
ATOM 552 C CA . THR A 1 78 ? 14.515 16.427 -44.990 1.00 46.38 78 THR A CA 1
ATOM 553 C C . THR A 1 78 ? 14.973 15.905 -43.629 1.00 46.38 78 THR A C 1
ATOM 555 O O . THR A 1 78 ? 16.149 16.002 -43.290 1.00 46.38 78 THR A O 1
ATOM 558 N N . THR A 1 79 ? 14.065 15.335 -42.838 1.00 42.19 79 THR A N 1
ATOM 559 C CA . THR A 1 79 ? 14.468 14.436 -41.753 1.00 42.19 79 THR A CA 1
ATOM 560 C C . THR A 1 79 ? 14.629 13.058 -42.363 1.00 42.19 79 THR A C 1
ATOM 562 O O . THR A 1 79 ? 13.687 12.287 -42.534 1.00 42.19 79 THR A O 1
ATOM 565 N N . ARG A 1 80 ? 15.870 12.811 -42.775 1.00 39.06 80 ARG A N 1
ATOM 566 C CA . ARG A 1 80 ? 16.502 11.500 -42.845 1.00 39.06 80 ARG A CA 1
ATOM 567 C C . ARG A 1 80 ? 15.874 10.589 -41.783 1.00 39.06 80 ARG A C 1
ATOM 569 O O . ARG A 1 80 ? 16.070 10.813 -40.594 1.00 39.06 80 ARG A O 1
ATOM 576 N N . ILE A 1 81 ? 15.084 9.601 -42.206 1.00 44.81 81 ILE A N 1
ATOM 577 C CA . ILE A 1 81 ? 14.717 8.485 -41.333 1.00 44.81 81 ILE A CA 1
ATOM 578 C C . ILE A 1 81 ? 16.004 7.683 -41.167 1.00 44.81 81 ILE A C 1
ATOM 580 O O . ILE A 1 81 ? 16.293 6.762 -41.933 1.00 44.81 81 ILE A O 1
ATOM 584 N N . ASP A 1 82 ? 16.840 8.143 -40.238 1.00 40.97 82 ASP A N 1
ATOM 585 C CA . ASP A 1 82 ? 17.957 7.372 -39.739 1.00 40.97 82 ASP A CA 1
ATOM 586 C C . ASP A 1 82 ? 17.368 6.141 -39.059 1.00 40.97 82 ASP A C 1
ATOM 588 O O . ASP A 1 82 ? 16.560 6.206 -38.132 1.00 40.97 82 ASP A O 1
ATOM 592 N N . ARG A 1 83 ? 17.788 4.992 -39.575 1.00 48.72 83 ARG A N 1
ATOM 593 C CA . ARG A 1 83 ? 17.509 3.641 -39.089 1.00 48.72 83 ARG A CA 1
ATOM 594 C C . ARG A 1 83 ? 18.269 3.356 -37.777 1.00 48.72 83 ARG A C 1
ATOM 596 O O . ARG A 1 83 ? 18.695 2.234 -37.557 1.00 48.72 83 ARG A O 1
ATOM 603 N N . ASP A 1 84 ? 18.435 4.390 -36.953 1.00 43.53 84 ASP A N 1
ATOM 604 C CA . ASP A 1 84 ? 19.212 4.438 -35.707 1.00 43.53 84 ASP A CA 1
ATOM 605 C C . ASP A 1 84 ? 18.394 5.033 -34.537 1.00 43.53 84 ASP A C 1
ATOM 607 O O . ASP A 1 84 ? 18.917 5.230 -33.446 1.00 43.53 84 ASP A O 1
ATOM 611 N N . ALA A 1 85 ? 17.098 5.319 -34.730 1.00 52.62 85 ALA A N 1
ATOM 612 C CA . ALA A 1 85 ? 16.232 5.911 -33.698 1.00 52.62 85 ALA A CA 1
ATOM 613 C C . ALA A 1 85 ? 15.664 4.901 -32.672 1.00 52.62 85 ALA A C 1
ATOM 615 O O . ALA A 1 85 ? 15.057 5.298 -31.680 1.00 52.62 85 ALA A O 1
ATOM 616 N N . GLU A 1 86 ? 15.850 3.598 -32.896 1.00 53.12 86 GLU A N 1
ATOM 617 C CA . GLU A 1 86 ? 15.312 2.517 -32.056 1.00 53.12 86 GLU A CA 1
ATOM 618 C C . GLU A 1 86 ? 15.960 2.408 -30.652 1.00 53.12 86 GLU A C 1
ATOM 620 O O . GLU A 1 86 ? 15.214 2.279 -29.677 1.00 53.12 86 GLU A O 1
ATOM 625 N N . PRO A 1 87 ? 17.296 2.534 -30.473 1.00 58.72 87 PRO A N 1
ATOM 626 C CA . PRO A 1 87 ? 17.898 2.475 -29.138 1.00 58.72 87 PRO A CA 1
ATOM 627 C C . PRO A 1 87 ? 17.597 3.713 -28.283 1.00 58.72 87 PRO A C 1
ATOM 629 O O . PRO A 1 87 ? 17.379 3.580 -27.083 1.00 58.72 87 PRO A O 1
ATOM 632 N N . ALA A 1 88 ? 17.534 4.907 -28.882 1.00 61.59 88 ALA A N 1
ATOM 633 C CA . ALA A 1 88 ? 17.313 6.147 -28.136 1.00 61.59 88 ALA A CA 1
ATOM 634 C C . ALA A 1 88 ? 15.891 6.234 -27.555 1.00 61.59 88 ALA A C 1
ATOM 636 O O . ALA A 1 88 ? 15.724 6.628 -26.407 1.00 61.59 88 ALA A O 1
ATOM 637 N N . ASN A 1 89 ? 14.871 5.818 -28.314 1.00 66.81 89 ASN A N 1
ATOM 638 C CA . ASN A 1 89 ? 13.486 5.845 -27.835 1.00 66.81 89 ASN A CA 1
ATOM 639 C C . ASN A 1 89 ? 13.217 4.763 -26.770 1.00 66.81 89 ASN A C 1
ATOM 641 O O . ASN A 1 89 ? 12.435 4.975 -25.852 1.00 66.81 89 ASN A O 1
ATOM 645 N N . THR A 1 90 ? 13.910 3.622 -26.863 1.00 75.06 90 THR A N 1
ATOM 646 C CA . THR A 1 90 ? 13.828 2.547 -25.860 1.00 75.06 90 THR A CA 1
ATOM 647 C C . THR A 1 90 ? 14.507 2.946 -24.548 1.00 75.06 90 THR A C 1
ATOM 649 O O . THR A 1 90 ? 13.975 2.658 -23.481 1.00 75.06 90 THR A O 1
ATOM 652 N N . ALA A 1 91 ? 15.654 3.633 -24.612 1.00 79.31 91 ALA A N 1
ATOM 653 C CA . ALA A 1 91 ? 16.352 4.122 -23.423 1.00 79.31 91 ALA A CA 1
ATOM 654 C C . ALA A 1 91 ? 15.521 5.163 -22.657 1.00 79.31 91 ALA A C 1
ATOM 656 O O . ALA A 1 91 ? 15.362 5.033 -21.452 1.00 79.31 91 ALA A O 1
ATOM 657 N N . VAL A 1 92 ? 14.915 6.127 -23.359 1.00 79.69 92 VAL A N 1
ATOM 658 C CA . VAL A 1 92 ? 14.060 7.152 -22.732 1.00 79.69 92 VAL A CA 1
ATOM 659 C C . VAL A 1 92 ? 12.817 6.538 -22.074 1.00 79.69 92 VAL A C 1
ATOM 661 O O . VAL A 1 92 ? 12.458 6.925 -20.968 1.00 79.69 92 VAL A O 1
ATOM 664 N N . ALA A 1 93 ? 12.170 5.560 -22.720 1.00 84.06 93 ALA A N 1
ATOM 665 C CA . ALA A 1 93 ? 11.023 4.859 -22.134 1.00 84.06 93 ALA A CA 1
ATOM 666 C C . ALA A 1 93 ? 11.411 4.058 -20.879 1.00 84.06 93 ALA A C 1
ATOM 668 O O . ALA A 1 93 ? 10.670 4.030 -19.900 1.00 84.06 93 ALA A O 1
ATOM 669 N N . GLN A 1 94 ? 12.594 3.441 -20.893 1.00 90.94 94 GLN A N 1
ATOM 670 C CA . GLN A 1 94 ? 13.122 2.720 -19.742 1.00 90.94 94 GLN A CA 1
ATOM 671 C C . GLN A 1 94 ? 13.462 3.664 -18.579 1.00 90.94 94 GLN A C 1
ATOM 673 O O . GLN A 1 94 ? 13.109 3.357 -17.447 1.00 90.94 94 GLN A O 1
ATOM 678 N N . GLU A 1 95 ? 14.100 4.807 -18.847 1.00 92.12 95 GLU A N 1
ATOM 679 C CA . GLU A 1 95 ? 14.400 5.825 -17.828 1.00 92.12 95 GLU A CA 1
ATOM 680 C C . GLU A 1 95 ? 13.117 6.330 -17.147 1.00 92.12 95 GLU A C 1
ATOM 682 O O . GLU A 1 95 ? 13.069 6.412 -15.923 1.00 92.12 95 GLU A O 1
ATOM 687 N N . ALA A 1 96 ? 12.052 6.587 -17.917 1.00 92.94 96 ALA A N 1
ATOM 688 C CA . ALA A 1 96 ? 10.758 7.005 -17.370 1.00 92.94 96 ALA A CA 1
ATOM 689 C C . ALA A 1 96 ? 10.092 5.919 -16.503 1.00 92.94 96 ALA A C 1
ATOM 691 O O . ALA A 1 96 ? 9.512 6.228 -15.461 1.00 92.94 96 ALA A O 1
ATOM 692 N N . TYR A 1 97 ? 10.192 4.646 -16.907 1.00 94.81 97 TYR A N 1
ATOM 693 C CA . TYR A 1 97 ? 9.731 3.518 -16.094 1.00 94.81 97 TYR A CA 1
ATOM 694 C C . TYR A 1 97 ? 10.509 3.417 -14.776 1.00 94.81 97 TYR A C 1
ATOM 696 O O . TYR A 1 97 ? 9.905 3.288 -13.715 1.00 94.81 97 TYR A O 1
ATOM 704 N N . GLU A 1 98 ? 11.841 3.503 -14.827 1.00 95.50 98 GLU A N 1
ATOM 705 C CA . GLU A 1 98 ? 12.699 3.419 -13.640 1.00 95.50 98 GLU A CA 1
ATOM 706 C C . GLU A 1 98 ? 12.445 4.584 -12.669 1.00 95.50 98 GLU A C 1
ATOM 708 O O . GLU A 1 98 ? 12.385 4.365 -11.461 1.00 95.50 98 GLU A O 1
ATOM 713 N N . GLU A 1 99 ? 12.227 5.802 -13.173 1.00 95.94 99 GLU A N 1
ATOM 714 C CA . GLU A 1 99 ? 11.868 6.962 -12.348 1.00 95.94 99 GLU A CA 1
ATOM 715 C C . GLU A 1 99 ? 10.529 6.753 -11.619 1.00 95.94 99 GLU A C 1
ATOM 717 O O . GLU A 1 99 ? 10.458 6.928 -10.401 1.00 95.94 99 GLU A O 1
ATOM 722 N N . ALA A 1 100 ? 9.492 6.304 -12.335 1.00 96.62 100 ALA A N 1
ATOM 723 C CA . ALA A 1 100 ? 8.192 5.996 -11.736 1.00 96.62 100 ALA A CA 1
ATOM 724 C C . ALA A 1 100 ? 8.266 4.829 -10.731 1.00 96.62 100 ALA A C 1
ATOM 726 O O . ALA A 1 100 ? 7.571 4.835 -9.714 1.00 96.62 100 ALA A O 1
ATOM 727 N N . LEU A 1 101 ? 9.122 3.835 -10.991 1.00 97.50 101 LEU A N 1
ATOM 728 C CA . LEU A 1 101 ? 9.329 2.695 -10.098 1.00 97.50 101 LEU A CA 1
ATOM 729 C C . LEU A 1 101 ? 9.965 3.134 -8.773 1.00 97.50 101 LEU A C 1
ATOM 731 O O . LEU A 1 101 ? 9.496 2.733 -7.710 1.00 97.50 101 LEU A O 1
ATOM 735 N N . ILE A 1 102 ? 10.986 3.996 -8.832 1.00 97.31 102 ILE A N 1
ATOM 736 C CA . ILE A 1 102 ? 11.639 4.567 -7.644 1.00 97.31 102 ILE A CA 1
ATOM 737 C C . ILE A 1 102 ? 10.636 5.367 -6.804 1.00 97.31 102 ILE A C 1
ATOM 739 O O . ILE A 1 102 ? 10.652 5.280 -5.574 1.00 97.31 102 ILE A O 1
ATOM 743 N N . GLU A 1 103 ? 9.756 6.136 -7.451 1.00 97.69 103 GLU A N 1
ATOM 744 C CA . GLU A 1 103 ? 8.708 6.892 -6.760 1.00 97.69 103 GLU A CA 1
ATOM 745 C C . GLU A 1 103 ? 7.747 5.958 -6.007 1.00 97.69 103 GLU A C 1
ATOM 747 O O . GLU A 1 103 ? 7.484 6.171 -4.819 1.00 97.69 103 GLU A O 1
ATOM 752 N N . LEU A 1 104 ? 7.281 4.885 -6.659 1.00 98.25 104 LEU A N 1
ATOM 753 C CA . LEU A 1 104 ? 6.403 3.897 -6.031 1.00 98.25 104 LEU A CA 1
ATOM 754 C C . LEU A 1 104 ? 7.091 3.161 -4.876 1.00 98.25 104 LEU A C 1
ATOM 756 O O . LEU A 1 104 ? 6.494 3.007 -3.812 1.00 98.25 104 LEU A O 1
ATOM 760 N N . GLU A 1 105 ? 8.343 2.739 -5.051 1.00 98.06 105 GLU A N 1
ATOM 761 C CA . GLU A 1 105 ? 9.135 2.076 -4.009 1.00 98.06 105 GLU A CA 1
ATOM 762 C C . GLU A 1 105 ? 9.288 2.975 -2.770 1.00 98.06 105 GLU A C 1
ATOM 764 O O . GLU A 1 105 ? 9.030 2.567 -1.628 1.00 98.06 105 GLU A O 1
ATOM 769 N N . HIS A 1 106 ? 9.646 4.243 -2.988 1.00 97.88 106 HIS A N 1
ATOM 770 C CA . HIS A 1 106 ? 9.774 5.209 -1.905 1.00 97.88 106 HIS A CA 1
ATOM 771 C C . HIS A 1 106 ? 8.445 5.410 -1.168 1.00 97.88 106 HIS A C 1
ATOM 773 O O . HIS A 1 106 ? 8.412 5.396 0.069 1.00 97.88 106 HIS A O 1
ATOM 779 N N . LEU A 1 107 ? 7.343 5.546 -1.908 1.00 98.12 107 LEU A N 1
ATOM 780 C CA . LEU A 1 107 ? 6.029 5.736 -1.313 1.00 98.12 107 LEU A CA 1
ATOM 781 C C . LEU A 1 107 ? 5.564 4.499 -0.536 1.00 98.12 107 LEU A C 1
ATOM 783 O O . LEU A 1 107 ? 5.106 4.644 0.593 1.00 98.12 107 LEU A O 1
ATOM 787 N N . LEU A 1 108 ? 5.742 3.287 -1.070 1.00 98.38 108 LEU A N 1
ATOM 788 C CA . LEU A 1 108 ? 5.366 2.041 -0.390 1.00 98.38 108 LEU A CA 1
ATOM 789 C C . LEU A 1 108 ? 6.071 1.875 0.955 1.00 98.38 108 LEU A C 1
ATOM 791 O O . LEU A 1 108 ? 5.421 1.559 1.955 1.00 98.38 108 LEU A O 1
ATOM 795 N N . SER A 1 109 ? 7.382 2.122 0.991 1.00 97.00 109 SER A N 1
ATOM 796 C CA . SER A 1 109 ? 8.153 2.053 2.238 1.00 97.00 109 SER A CA 1
ATOM 797 C C . SER A 1 109 ? 7.721 3.120 3.253 1.00 97.00 109 SER A C 1
ATOM 799 O O . SER A 1 109 ? 7.615 2.835 4.448 1.00 97.00 109 SER A O 1
ATOM 801 N N . THR A 1 110 ? 7.409 4.330 2.780 1.00 97.56 110 THR A N 1
ATOM 802 C CA . THR A 1 110 ? 6.938 5.440 3.618 1.00 97.56 110 THR A CA 1
ATOM 803 C C . THR A 1 110 ? 5.559 5.146 4.205 1.00 97.56 110 THR A C 1
ATOM 805 O O . THR A 1 110 ? 5.356 5.272 5.414 1.00 97.56 110 THR A O 1
ATOM 808 N N . VAL A 1 111 ? 4.627 4.695 3.366 1.00 97.56 111 VAL A N 1
ATOM 809 C CA . VAL A 1 111 ? 3.265 4.329 3.761 1.00 97.56 111 VAL A CA 1
ATOM 810 C C . VAL A 1 111 ? 3.283 3.168 4.757 1.00 97.56 111 VAL A C 1
ATOM 812 O O . VAL A 1 111 ? 2.585 3.241 5.764 1.00 97.56 111 VAL A O 1
ATOM 815 N N . ASP A 1 112 ? 4.115 2.136 4.561 1.00 97.88 112 ASP A N 1
ATOM 816 C CA . ASP A 1 112 ? 4.185 1.002 5.501 1.00 97.88 112 ASP A CA 1
ATOM 817 C C . ASP A 1 112 ? 4.521 1.440 6.930 1.00 97.88 112 ASP A C 1
ATOM 819 O O . ASP A 1 112 ? 3.842 1.062 7.896 1.00 97.88 112 ASP A O 1
ATOM 823 N N . ALA A 1 113 ? 5.552 2.277 7.052 1.00 97.12 113 ALA A N 1
ATOM 824 C CA . ALA A 1 113 ? 6.000 2.813 8.326 1.00 97.12 113 ALA A CA 1
ATOM 825 C C . ALA A 1 113 ? 4.956 3.754 8.945 1.00 97.12 113 ALA A C 1
ATOM 827 O O . ALA A 1 113 ? 4.723 3.716 10.161 1.00 97.12 113 ALA A O 1
ATOM 828 N N . TYR A 1 114 ? 4.308 4.586 8.125 1.00 97.38 114 TYR A N 1
ATOM 829 C CA . TYR A 1 114 ? 3.363 5.573 8.631 1.00 97.38 114 TYR A CA 1
ATOM 830 C C . TYR A 1 114 ? 2.033 4.948 9.063 1.00 97.38 114 TYR A C 1
ATOM 832 O O . TYR A 1 114 ? 1.567 5.230 10.166 1.00 97.38 114 TYR A O 1
ATOM 840 N N . VAL A 1 115 ? 1.496 3.984 8.306 1.00 97.19 115 VAL A N 1
ATOM 841 C CA . VAL A 1 115 ? 0.315 3.197 8.710 1.00 97.19 115 VAL A CA 1
ATOM 842 C C . VAL A 1 115 ? 0.568 2.465 10.031 1.00 97.19 115 VAL A C 1
ATOM 844 O O . VAL A 1 115 ? -0.299 2.436 10.901 1.00 97.19 115 VAL A O 1
ATOM 847 N N . ALA A 1 116 ? 1.766 1.905 10.237 1.00 95.44 116 ALA A N 1
ATOM 848 C CA . ALA A 1 116 ? 2.110 1.279 11.516 1.00 95.44 116 ALA A CA 1
ATOM 849 C C . ALA A 1 116 ? 2.112 2.284 12.685 1.00 95.44 116 ALA A C 1
ATOM 851 O O . ALA A 1 116 ? 1.682 1.944 13.787 1.00 95.44 116 ALA A O 1
ATOM 852 N N . THR A 1 117 ? 2.562 3.517 12.440 1.00 97.38 117 THR A N 1
ATOM 853 C CA . THR A 1 117 ? 2.561 4.600 13.436 1.00 97.38 117 THR A CA 1
ATOM 854 C C . THR A 1 117 ? 1.138 5.013 13.802 1.00 97.38 117 THR A C 1
ATOM 856 O O . THR A 1 117 ? 0.788 5.019 14.982 1.00 97.38 117 THR A O 1
ATOM 859 N N . LEU A 1 118 ? 0.293 5.251 12.797 1.00 96.81 118 LEU A N 1
ATOM 860 C CA . LEU A 1 118 ? -1.119 5.581 12.986 1.00 96.81 118 LEU A CA 1
ATOM 861 C C . LEU A 1 118 ? -1.894 4.466 13.697 1.00 96.81 118 LEU A C 1
ATOM 863 O O . LEU A 1 118 ? -2.737 4.749 14.543 1.00 96.81 118 LEU A O 1
ATOM 867 N N . GLY A 1 119 ? -1.583 3.198 13.414 1.00 94.38 119 GLY A N 1
ATOM 868 C CA . GLY A 1 119 ? -2.187 2.060 14.109 1.00 94.38 119 GLY A CA 1
ATOM 869 C C . GLY A 1 119 ? -1.863 2.024 15.608 1.00 94.38 119 GLY A C 1
ATOM 870 O O . GLY A 1 119 ? -2.741 1.728 16.421 1.00 94.38 119 GLY A O 1
ATOM 871 N N . MET A 1 120 ? -0.628 2.365 15.999 1.00 95.69 120 MET A N 1
ATOM 872 C CA . MET A 1 120 ? -0.255 2.481 17.417 1.00 95.69 120 MET A CA 1
ATOM 873 C C . MET A 1 120 ? -1.010 3.625 18.100 1.00 95.69 120 MET A C 1
ATOM 875 O O . MET A 1 120 ? -1.575 3.432 19.175 1.00 95.69 120 MET A O 1
ATOM 879 N N . GLU A 1 121 ? -1.071 4.788 17.455 1.00 95.69 121 GLU A N 1
ATOM 880 C CA . GLU A 1 121 ? -1.759 5.968 17.983 1.00 95.69 121 GLU A CA 1
ATOM 881 C C . GLU A 1 121 ? -3.276 5.758 18.099 1.00 95.69 121 GLU A C 1
ATOM 883 O O . GLU A 1 121 ? -3.896 6.118 19.106 1.00 95.69 121 GLU A O 1
ATOM 888 N N . ALA A 1 122 ? -3.881 5.095 17.110 1.00 94.56 122 ALA A N 1
ATOM 889 C CA . ALA A 1 122 ? -5.276 4.684 17.169 1.00 94.56 122 ALA A CA 1
ATOM 890 C C . ALA A 1 122 ? -5.517 3.779 18.383 1.00 94.56 122 ALA A C 1
ATOM 892 O O . ALA A 1 122 ? -6.436 4.032 19.155 1.00 94.56 122 ALA A O 1
ATOM 893 N N . ASN A 1 123 ? -4.669 2.770 18.605 1.00 93.88 123 ASN A N 1
ATOM 894 C CA . ASN A 1 123 ? -4.800 1.849 19.735 1.00 93.88 123 ASN A CA 1
ATOM 895 C C . ASN A 1 123 ? -4.683 2.546 21.106 1.00 93.88 123 ASN A C 1
ATOM 897 O O . ASN A 1 123 ? -5.400 2.182 22.036 1.00 93.88 123 ASN A O 1
ATOM 901 N N . GLU A 1 124 ? -3.825 3.561 21.245 1.00 96.50 124 GLU A N 1
ATOM 902 C CA . GLU A 1 124 ? -3.696 4.346 22.487 1.00 96.50 124 GLU A CA 1
ATOM 903 C C . GLU A 1 124 ? -4.913 5.232 22.780 1.00 96.50 124 GLU A C 1
ATOM 905 O O . GLU A 1 124 ? -5.193 5.544 23.939 1.00 96.50 124 GLU A O 1
ATOM 910 N N . THR A 1 125 ? -5.640 5.632 21.738 1.00 95.56 125 THR A N 1
ATOM 911 C CA . THR A 1 125 ? -6.775 6.559 21.830 1.00 95.56 125 THR A CA 1
ATOM 912 C C . THR A 1 125 ? -8.134 5.864 21.789 1.00 95.56 125 THR A C 1
ATOM 914 O O . THR A 1 125 ? -9.161 6.519 21.959 1.00 95.56 125 THR A O 1
ATOM 917 N N . MET A 1 126 ? -8.177 4.537 21.622 1.00 90.88 126 MET A N 1
ATOM 918 C CA . MET A 1 126 ? -9.429 3.782 21.599 1.00 90.88 126 MET A CA 1
ATOM 919 C C . MET A 1 126 ? -10.238 3.943 22.902 1.00 90.88 126 MET A C 1
ATOM 921 O O . MET A 1 126 ? -9.681 3.860 23.999 1.00 90.88 126 MET A O 1
ATOM 925 N N . PRO A 1 127 ? -11.576 4.097 22.809 1.00 92.50 127 PRO A N 1
ATOM 926 C CA . PRO A 1 127 ? -12.391 4.120 21.586 1.00 92.50 127 PRO A CA 1
ATOM 927 C C . PRO A 1 127 ? -12.503 5.504 20.906 1.00 92.50 127 PRO A C 1
ATOM 929 O O . PRO A 1 127 ? -13.046 5.596 19.807 1.00 92.50 127 PRO A O 1
ATOM 932 N N . ASP A 1 128 ? -11.988 6.571 21.520 1.00 94.69 128 ASP A N 1
ATOM 933 C CA . ASP A 1 128 ? -12.070 7.956 21.028 1.00 94.69 128 ASP A CA 1
ATOM 934 C C . ASP A 1 128 ? -10.951 8.288 20.023 1.00 94.69 128 ASP A C 1
ATOM 936 O O . ASP A 1 128 ? -10.150 9.205 20.207 1.00 94.69 128 ASP A O 1
ATOM 940 N N . ILE A 1 129 ? -10.918 7.538 18.920 1.00 96.06 129 ILE A N 1
ATOM 941 C CA . ILE A 1 129 ? -9.912 7.697 17.864 1.00 96.06 129 ILE A CA 1
ATOM 942 C C . ILE A 1 129 ? -10.056 9.085 17.197 1.00 96.06 129 ILE A C 1
ATOM 944 O O . ILE A 1 129 ? -11.143 9.410 16.685 1.00 96.06 129 ILE A O 1
ATOM 948 N N . PRO A 1 130 ? -8.984 9.905 17.157 1.00 97.06 130 PRO A N 1
ATOM 949 C CA . PRO A 1 130 ? -8.986 11.210 16.506 1.00 97.06 130 PRO A CA 1
ATOM 950 C C . PRO A 1 130 ? -9.337 11.157 15.015 1.00 97.06 130 PRO A C 1
ATOM 952 O O . PRO A 1 130 ? -9.008 10.207 14.314 1.00 97.06 130 PRO A O 1
ATOM 955 N N . GLN A 1 131 ? -9.969 12.220 14.504 1.00 95.88 131 GLN A N 1
ATOM 956 C CA . GLN A 1 131 ? -10.414 12.290 13.104 1.00 95.88 131 GLN A CA 1
ATOM 957 C C . GLN A 1 131 ? -9.259 12.361 12.091 1.00 95.88 131 GLN A C 1
ATOM 959 O O . GLN A 1 131 ? -9.434 11.882 10.978 1.00 95.88 131 GLN A O 1
ATOM 964 N N . TYR A 1 132 ? -8.092 12.907 12.450 1.00 97.38 132 TYR A N 1
ATOM 965 C CA . TYR A 1 132 ? -6.981 12.998 11.492 1.00 97.38 132 TYR A CA 1
ATOM 966 C C . TYR A 1 132 ? -6.442 11.621 11.095 1.00 97.38 132 TYR A C 1
ATOM 968 O O . TYR A 1 132 ? -5.999 11.467 9.970 1.00 97.38 132 TYR A O 1
ATOM 976 N N . ILE A 1 133 ? -6.545 10.605 11.959 1.00 97.75 133 ILE A N 1
ATOM 977 C CA . ILE A 1 133 ? -6.054 9.254 11.660 1.00 97.75 133 ILE A CA 1
ATOM 978 C C . ILE A 1 133 ? -6.744 8.656 10.417 1.00 97.75 133 ILE A C 1
ATOM 980 O O . ILE A 1 133 ? -6.047 8.314 9.464 1.00 97.75 133 ILE A O 1
ATOM 984 N N . PRO A 1 134 ? -8.088 8.536 10.351 1.00 97.38 134 PRO A N 1
ATOM 985 C CA . PRO A 1 134 ? -8.752 8.054 9.140 1.00 97.38 134 PRO A CA 1
ATOM 986 C C . PRO A 1 134 ? -8.585 8.997 7.938 1.00 97.38 134 PRO A C 1
ATOM 988 O O . PRO A 1 134 ? -8.562 8.517 6.806 1.00 97.38 134 PRO A O 1
ATOM 991 N N . ASP A 1 135 ? -8.457 10.310 8.158 1.00 97.69 135 ASP A N 1
ATOM 992 C CA . ASP A 1 135 ? -8.226 11.271 7.071 1.00 97.69 135 ASP A CA 1
ATOM 993 C C . ASP A 1 135 ? -6.837 11.061 6.431 1.00 97.69 135 ASP A C 1
ATOM 995 O O . ASP A 1 135 ? -6.715 11.047 5.207 1.00 97.69 135 ASP A O 1
ATOM 999 N N . GLU A 1 136 ? -5.803 10.826 7.241 1.00 98.12 136 GLU A N 1
ATOM 1000 C CA . GLU A 1 136 ? -4.440 10.547 6.779 1.00 98.12 136 GLU A CA 1
ATOM 1001 C C . GLU A 1 136 ? -4.315 9.171 6.121 1.00 98.12 136 GLU A C 1
ATOM 1003 O O . GLU A 1 136 ? -3.669 9.056 5.081 1.00 98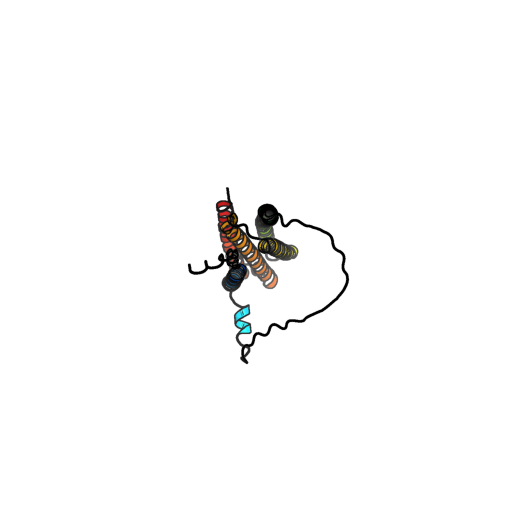.12 136 GLU A O 1
ATOM 1008 N N . LEU A 1 137 ? -4.975 8.140 6.663 1.00 97.94 137 LEU A N 1
ATOM 1009 C CA . LEU A 1 137 ? -5.064 6.826 6.014 1.00 97.94 137 LEU A CA 1
ATOM 1010 C C . LEU A 1 137 ? -5.660 6.946 4.604 1.00 97.94 137 LEU A C 1
ATOM 1012 O O . LEU A 1 137 ? -5.101 6.414 3.647 1.00 97.94 137 LEU A O 1
ATOM 1016 N N . LYS A 1 138 ? -6.756 7.698 4.461 1.00 97.69 138 LYS A N 1
ATOM 1017 C CA . LYS A 1 138 ? -7.399 7.941 3.166 1.00 97.69 138 LYS A CA 1
ATOM 1018 C C . LYS A 1 138 ? -6.505 8.731 2.207 1.00 97.69 138 LYS A C 1
ATOM 1020 O O . LYS A 1 138 ? -6.441 8.398 1.027 1.00 97.69 138 LYS A O 1
ATOM 1025 N N . GLN A 1 139 ? -5.799 9.750 2.697 1.00 97.81 139 GLN A N 1
ATOM 1026 C CA . GLN A 1 139 ? -4.852 10.492 1.864 1.00 97.81 139 GLN A CA 1
ATOM 1027 C C . GLN A 1 139 ? -3.729 9.577 1.356 1.00 97.81 139 GLN A C 1
ATOM 1029 O O . GLN A 1 139 ? -3.435 9.577 0.166 1.00 97.81 139 GLN A O 1
ATOM 1034 N N . MET A 1 140 ? -3.157 8.735 2.223 1.00 97.38 140 MET A N 1
ATOM 1035 C CA . MET A 1 140 ? -2.115 7.790 1.817 1.00 97.38 140 MET A CA 1
ATOM 1036 C C . MET A 1 140 ? -2.592 6.787 0.767 1.00 97.38 140 MET A C 1
ATOM 1038 O O . MET A 1 140 ? -1.820 6.446 -0.127 1.00 97.38 140 MET A O 1
ATOM 1042 N N . SER A 1 141 ? -3.836 6.299 0.854 1.00 97.31 141 SER A N 1
ATOM 1043 C CA . SER A 1 141 ? -4.363 5.400 -0.177 1.00 97.31 141 SER A CA 1
ATOM 1044 C C . SER A 1 141 ? -4.529 6.108 -1.521 1.00 97.31 141 SER A C 1
ATOM 1046 O O . SER A 1 141 ? -4.240 5.510 -2.551 1.00 97.31 141 SER A O 1
ATOM 1048 N N . GLU A 1 142 ? -4.958 7.374 -1.516 1.00 97.38 142 GLU A N 1
ATOM 1049 C CA . GLU A 1 142 ? -5.085 8.184 -2.736 1.00 97.38 142 GLU A CA 1
ATOM 1050 C C . GLU A 1 142 ? -3.713 8.437 -3.380 1.00 97.38 142 GLU A C 1
ATOM 1052 O O . GLU A 1 142 ? -3.548 8.218 -4.582 1.00 97.38 142 GLU A O 1
ATOM 1057 N N . ASP A 1 143 ? -2.715 8.817 -2.577 1.00 97.31 143 ASP A N 1
ATOM 1058 C CA . ASP A 1 143 ? -1.346 9.042 -3.050 1.00 97.31 143 ASP A CA 1
ATOM 1059 C C . ASP A 1 143 ? -0.748 7.746 -3.627 1.00 97.31 143 ASP A C 1
ATOM 1061 O O . ASP A 1 143 ? -0.162 7.746 -4.714 1.00 97.31 143 ASP A O 1
ATOM 1065 N N . LEU A 1 144 ? -0.934 6.619 -2.928 1.00 97.94 144 LEU A N 1
ATOM 1066 C CA . LEU A 1 144 ? -0.422 5.320 -3.359 1.00 97.94 144 LEU A CA 1
ATOM 1067 C C . LEU A 1 144 ? -1.103 4.815 -4.634 1.00 97.94 144 LEU A C 1
ATOM 1069 O O . LEU A 1 144 ? -0.424 4.305 -5.528 1.00 97.94 144 LEU A O 1
ATOM 1073 N N . GLU A 1 145 ? -2.422 4.972 -4.751 1.00 96.69 145 GLU A N 1
ATOM 1074 C CA . GLU A 1 145 ? -3.150 4.629 -5.973 1.00 96.69 145 GLU A CA 1
ATOM 1075 C C . GLU A 1 145 ? -2.647 5.470 -7.150 1.00 96.69 145 GLU A C 1
ATOM 1077 O O . GLU A 1 145 ? -2.348 4.925 -8.214 1.00 96.69 145 GLU A O 1
ATOM 1082 N N . GLN A 1 146 ? -2.476 6.780 -6.958 1.00 96.62 146 GLN A N 1
ATOM 1083 C CA . GLN A 1 146 ? -1.990 7.670 -8.006 1.00 96.62 146 GLN A CA 1
ATOM 1084 C C . GLN A 1 146 ? -0.599 7.262 -8.508 1.00 96.62 146 GLN A C 1
ATOM 1086 O O . GLN A 1 146 ? -0.404 7.110 -9.716 1.00 96.62 146 GLN A O 1
ATOM 1091 N N . VAL A 1 147 ? 0.362 7.057 -7.605 1.00 96.75 147 VAL A N 1
ATOM 1092 C CA . VAL A 1 147 ? 1.732 6.685 -7.992 1.00 96.75 147 VAL A CA 1
ATOM 1093 C C . VAL A 1 147 ? 1.772 5.283 -8.606 1.00 96.75 147 VAL A C 1
ATOM 1095 O O . VAL A 1 147 ? 2.434 5.078 -9.624 1.00 96.75 147 VAL A O 1
ATOM 1098 N N . SER A 1 148 ? 0.993 4.331 -8.082 1.00 96.00 148 SER A N 1
ATOM 1099 C CA . SER A 1 148 ? 0.873 3.004 -8.697 1.00 96.00 148 SER A CA 1
ATOM 1100 C C . SER A 1 148 ? 0.313 3.081 -10.122 1.00 96.00 148 SER A C 1
ATOM 1102 O O . SER A 1 148 ? 0.755 2.333 -10.995 1.00 96.00 148 SER A O 1
ATOM 1104 N N . MET A 1 149 ? -0.650 3.968 -10.387 1.00 92.00 149 MET A N 1
ATOM 1105 C CA . MET A 1 149 ? -1.188 4.166 -11.736 1.00 92.00 149 MET A CA 1
ATOM 1106 C C . MET A 1 149 ? -0.176 4.845 -12.662 1.00 92.00 149 MET A C 1
ATOM 1108 O O . MET A 1 149 ? -0.119 4.502 -13.841 1.00 92.00 149 MET A O 1
ATOM 1112 N N . ASN A 1 150 ? 0.652 5.758 -12.149 1.00 93.25 150 ASN A N 1
ATOM 1113 C CA . ASN A 1 150 ? 1.711 6.389 -12.939 1.00 93.25 150 ASN A CA 1
ATOM 1114 C C . ASN A 1 150 ? 2.721 5.363 -13.468 1.00 93.25 150 ASN A C 1
ATOM 1116 O O . ASN A 1 150 ? 3.105 5.466 -14.635 1.00 93.25 150 ASN A O 1
ATOM 1120 N N . LEU A 1 151 ? 3.104 4.373 -12.651 1.00 95.00 151 LEU A N 1
ATOM 1121 C CA . LEU A 1 151 ? 3.971 3.270 -13.077 1.00 95.00 151 LEU A CA 1
ATOM 1122 C C . LEU A 1 151 ? 3.278 2.378 -14.115 1.00 95.00 151 LEU A C 1
ATOM 1124 O O . LEU A 1 151 ? 3.857 2.090 -15.158 1.00 95.00 151 LEU A O 1
ATOM 1128 N N . LEU A 1 152 ? 2.009 2.021 -13.882 1.00 92.12 152 LEU A N 1
ATOM 1129 C CA . LEU A 1 152 ? 1.228 1.168 -14.789 1.00 92.12 152 LEU A CA 1
ATOM 1130 C C . LEU A 1 152 ? 1.077 1.766 -16.203 1.00 92.12 152 LEU A C 1
ATOM 1132 O O . LEU A 1 152 ? 0.847 1.044 -17.176 1.00 92.12 152 LEU A O 1
ATOM 1136 N N . LEU A 1 153 ? 1.158 3.094 -16.318 1.00 91.69 153 LEU A N 1
ATOM 1137 C CA . LEU A 1 153 ? 1.094 3.816 -17.587 1.00 91.69 153 LEU A CA 1
ATOM 1138 C C . LEU A 1 153 ? 2.427 3.839 -18.351 1.00 91.69 153 LEU A C 1
ATOM 1140 O O . LEU A 1 153 ? 2.422 4.219 -19.524 1.00 91.69 153 LEU A O 1
ATOM 1144 N N . GLN A 1 154 ? 3.541 3.457 -17.721 1.00 93.19 154 GLN A N 1
ATOM 1145 C CA . GLN A 1 154 ? 4.848 3.408 -18.372 1.00 93.19 154 GLN A CA 1
ATOM 1146 C C . GLN A 1 154 ? 4.996 2.166 -19.258 1.00 93.19 154 GLN A C 1
ATOM 1148 O O . GLN A 1 154 ? 4.352 1.132 -19.065 1.00 93.19 154 GLN A O 1
ATOM 1153 N N . ASP A 1 155 ? 5.886 2.256 -20.245 1.00 92.62 155 ASP A N 1
ATOM 1154 C CA . ASP A 1 155 ? 6.239 1.113 -21.083 1.00 92.62 155 ASP A CA 1
ATOM 1155 C C . ASP A 1 155 ? 7.121 0.135 -20.294 1.00 92.62 155 ASP A C 1
ATOM 1157 O O . ASP A 1 155 ? 8.313 0.375 -20.109 1.00 92.62 155 ASP A O 1
ATOM 1161 N N . LEU A 1 156 ? 6.542 -0.997 -19.876 1.00 92.81 156 LEU A N 1
ATOM 1162 C CA . LEU A 1 156 ? 7.237 -2.051 -19.133 1.00 92.81 156 LEU A CA 1
ATOM 1163 C C . LEU A 1 156 ? 8.453 -2.598 -19.911 1.00 92.81 156 LEU A C 1
ATOM 1165 O O . LEU A 1 156 ? 8.279 -3.259 -20.952 1.00 92.81 156 LEU A O 1
ATOM 1169 N N . PRO A 1 157 ? 9.691 -2.400 -19.417 1.00 92.94 157 PRO A N 1
ATOM 1170 C CA . PRO A 1 157 ? 10.859 -2.982 -20.049 1.00 92.94 157 PRO A CA 1
ATOM 1171 C C . PRO A 1 157 ? 10.889 -4.502 -19.792 1.00 92.94 157 PRO A C 1
ATOM 1173 O O . PRO A 1 157 ? 10.669 -4.934 -18.661 1.00 92.94 157 PRO A O 1
ATOM 1176 N N . PRO A 1 158 ? 11.233 -5.347 -20.788 1.00 90.44 158 PRO A N 1
ATOM 1177 C CA . PRO A 1 158 ? 11.103 -6.808 -20.675 1.00 90.44 158 PRO A CA 1
ATOM 1178 C C . PRO A 1 158 ? 11.842 -7.458 -19.497 1.00 90.44 158 PRO A C 1
ATOM 1180 O O . PRO A 1 158 ? 11.470 -8.539 -19.058 1.00 90.44 158 PRO A O 1
ATOM 1183 N N . ARG A 1 159 ? 12.910 -6.827 -18.997 1.00 91.44 159 ARG A N 1
ATOM 1184 C CA . ARG A 1 159 ? 13.696 -7.349 -17.870 1.00 91.44 159 ARG A CA 1
ATOM 1185 C C . ARG A 1 159 ? 13.061 -7.100 -16.498 1.00 91.44 159 ARG A C 1
ATOM 1187 O O . ARG A 1 159 ? 13.537 -7.671 -15.531 1.00 91.44 159 ARG A O 1
ATOM 1194 N N . TYR A 1 160 ? 12.023 -6.267 -16.423 1.00 95.25 160 TYR A N 1
ATOM 1195 C CA . TYR A 1 160 ? 11.293 -5.978 -15.187 1.00 95.25 160 TYR A CA 1
ATOM 1196 C C . TYR A 1 160 ? 9.960 -6.730 -15.100 1.00 95.25 160 TYR A C 1
ATOM 1198 O O . TYR A 1 160 ? 9.226 -6.487 -14.160 1.00 95.25 160 TYR A O 1
ATOM 1206 N N . GLU A 1 161 ? 9.620 -7.640 -16.028 1.00 93.44 161 GLU A N 1
ATOM 1207 C CA . GLU A 1 161 ? 8.294 -8.294 -16.046 1.00 93.44 161 GLU A CA 1
ATOM 1208 C C . GLU A 1 161 ? 7.899 -8.944 -14.706 1.00 93.44 161 GLU A C 1
ATOM 1210 O O . GLU A 1 161 ? 6.732 -8.889 -14.322 1.00 93.44 161 GLU A O 1
ATOM 1215 N N . GLU A 1 162 ? 8.850 -9.556 -13.996 1.00 95.38 162 GLU A N 1
ATOM 1216 C CA . GLU A 1 162 ? 8.590 -10.181 -12.693 1.00 95.38 162 GLU A CA 1
ATOM 1217 C C . GLU A 1 162 ? 8.568 -9.158 -11.545 1.00 95.38 162 GLU A C 1
ATOM 1219 O O . GLU A 1 162 ? 7.668 -9.201 -10.708 1.00 95.38 162 GLU A O 1
ATOM 1224 N N . ALA A 1 163 ? 9.488 -8.191 -11.550 1.00 96.94 163 ALA A N 1
ATOM 1225 C CA . ALA A 1 163 ? 9.518 -7.106 -10.569 1.00 96.94 163 ALA A CA 1
ATOM 1226 C C . ALA A 1 163 ? 8.262 -6.223 -10.630 1.00 96.94 163 ALA A C 1
ATOM 1228 O O . ALA A 1 163 ? 7.679 -5.913 -9.595 1.00 96.94 163 ALA A O 1
ATOM 1229 N N . ASP A 1 164 ? 7.806 -5.881 -11.835 1.00 97.12 164 ASP A N 1
ATOM 1230 C CA . ASP A 1 164 ? 6.576 -5.125 -12.098 1.00 97.12 164 ASP A CA 1
ATOM 1231 C C . ASP A 1 164 ? 5.344 -5.822 -11.506 1.00 97.12 164 ASP A C 1
ATOM 1233 O O . ASP A 1 164 ? 4.520 -5.206 -10.830 1.00 97.12 164 ASP A O 1
ATOM 1237 N N . TYR A 1 165 ? 5.255 -7.144 -11.678 1.00 96.12 165 TYR A N 1
ATOM 1238 C CA . TYR A 1 165 ? 4.195 -7.937 -11.066 1.00 96.12 165 TYR A CA 1
ATOM 1239 C C . TYR A 1 165 ? 4.214 -7.816 -9.534 1.00 96.12 165 TYR A C 1
ATOM 1241 O O . TYR A 1 165 ? 3.193 -7.498 -8.922 1.00 96.12 165 TYR A O 1
ATOM 1249 N N . TRP A 1 166 ? 5.374 -8.037 -8.910 1.00 98.25 166 TRP A N 1
ATOM 1250 C CA . TRP A 1 166 ? 5.483 -8.048 -7.452 1.00 98.25 166 TRP A CA 1
ATOM 1251 C C . TRP A 1 166 ? 5.298 -6.669 -6.815 1.00 98.25 166 TRP A C 1
ATOM 1253 O O . TRP A 1 166 ? 4.684 -6.583 -5.750 1.00 98.25 166 TRP A O 1
ATOM 1263 N N . ILE A 1 167 ? 5.768 -5.590 -7.450 1.00 98.31 167 ILE A N 1
ATOM 1264 C CA . ILE A 1 167 ? 5.589 -4.234 -6.913 1.00 98.31 167 ILE A CA 1
ATOM 1265 C C . ILE A 1 167 ? 4.121 -3.795 -6.970 1.00 98.31 167 ILE A C 1
ATOM 1267 O O . ILE A 1 167 ? 3.629 -3.170 -6.029 1.00 98.31 167 ILE A O 1
ATOM 1271 N N . HIS A 1 168 ? 3.383 -4.184 -8.016 1.00 97.31 168 HIS A N 1
ATOM 1272 C CA . HIS A 1 168 ? 1.945 -3.933 -8.095 1.00 97.31 168 HIS A CA 1
ATOM 1273 C C . HIS A 1 168 ? 1.146 -4.783 -7.098 1.00 97.31 168 HIS A C 1
ATOM 1275 O O . HIS A 1 168 ? 0.219 -4.264 -6.472 1.00 97.31 168 HIS A O 1
ATOM 1281 N N . ASP A 1 169 ? 1.526 -6.046 -6.878 1.00 97.56 169 ASP A N 1
ATOM 1282 C CA . ASP A 1 169 ? 0.928 -6.881 -5.827 1.00 97.56 169 ASP A CA 1
ATOM 1283 C C . ASP A 1 169 ? 1.192 -6.300 -4.427 1.00 97.56 169 ASP A C 1
ATOM 1285 O O . ASP A 1 169 ? 0.284 -6.257 -3.593 1.00 97.56 169 ASP A O 1
ATOM 1289 N N . ALA A 1 170 ? 2.400 -5.783 -4.173 1.00 98.50 170 ALA A N 1
ATOM 1290 C CA . ALA A 1 170 ? 2.726 -5.091 -2.929 1.00 98.50 170 ALA A CA 1
ATOM 1291 C C . ALA A 1 170 ? 1.872 -3.821 -2.746 1.00 98.50 170 ALA A C 1
ATOM 1293 O O . ALA A 1 170 ? 1.309 -3.603 -1.670 1.00 98.50 170 ALA A O 1
ATOM 1294 N N . ALA A 1 171 ? 1.701 -3.012 -3.795 1.00 98.50 171 ALA A N 1
ATOM 1295 C CA . ALA A 1 171 ? 0.835 -1.836 -3.742 1.00 98.50 171 ALA A CA 1
ATOM 1296 C C . ALA A 1 171 ? -0.632 -2.189 -3.465 1.00 98.50 171 ALA A C 1
ATOM 1298 O O . ALA A 1 171 ? -1.257 -1.574 -2.600 1.00 98.50 171 ALA A O 1
ATOM 1299 N N . ALA A 1 172 ? -1.165 -3.223 -4.117 1.00 98.12 172 ALA A N 1
ATOM 1300 C CA . ALA A 1 172 ? -2.526 -3.697 -3.874 1.00 98.12 172 ALA A CA 1
ATOM 1301 C C . ALA A 1 172 ? -2.725 -4.201 -2.432 1.00 98.12 172 ALA A C 1
ATOM 1303 O O . ALA A 1 172 ? -3.750 -3.912 -1.805 1.00 98.12 172 ALA A O 1
ATOM 1304 N N . ALA A 1 173 ? -1.736 -4.915 -1.888 1.00 98.19 173 ALA A N 1
ATOM 1305 C CA . ALA A 1 173 ? -1.738 -5.376 -0.503 1.00 98.19 173 ALA A CA 1
ATOM 1306 C C . ALA A 1 173 ? -1.787 -4.200 0.481 1.00 98.19 173 ALA A C 1
ATOM 1308 O O . ALA A 1 173 ? -2.591 -4.190 1.415 1.00 98.19 173 ALA A O 1
ATOM 1309 N N . GLN A 1 174 ? -0.962 -3.175 0.247 1.00 98.44 174 GLN A N 1
ATOM 1310 C CA . GLN A 1 174 ? -0.897 -2.009 1.120 1.00 98.44 174 GLN A CA 1
ATOM 1311 C C . GLN A 1 174 ? -2.179 -1.165 1.059 1.00 98.44 174 GLN A C 1
ATOM 1313 O O . GLN A 1 174 ? -2.681 -0.750 2.102 1.00 98.44 174 GLN A O 1
ATOM 1318 N N . LEU A 1 175 ? -2.759 -0.971 -0.131 1.00 98.38 175 LEU A N 1
ATOM 1319 C CA . LEU A 1 175 ? -4.068 -0.323 -0.281 1.00 98.38 175 LEU A CA 1
ATOM 1320 C C . LEU A 1 175 ? -5.162 -1.087 0.476 1.00 98.38 175 LEU A C 1
ATOM 1322 O O . LEU A 1 175 ? -5.943 -0.484 1.210 1.00 98.38 175 LEU A O 1
ATOM 1326 N N . SER A 1 176 ? -5.181 -2.417 0.351 1.00 97.56 176 SER A N 1
ATOM 1327 C CA . SER A 1 176 ? -6.152 -3.269 1.049 1.00 97.56 176 SER A CA 1
ATOM 1328 C C . SER A 1 176 ? -5.992 -3.172 2.565 1.00 97.56 176 SER A C 1
ATOM 1330 O O . SER A 1 176 ? -6.978 -3.036 3.284 1.00 97.56 176 SER A O 1
ATOM 1332 N N . ARG A 1 177 ? -4.753 -3.190 3.070 1.00 98.19 177 ARG A N 1
ATOM 1333 C CA . ARG A 1 177 ? -4.477 -2.989 4.497 1.00 98.19 177 ARG A CA 1
ATOM 1334 C C . ARG A 1 177 ? -5.042 -1.662 5.002 1.00 98.19 177 ARG A C 1
ATOM 1336 O O . ARG A 1 177 ? -5.719 -1.664 6.026 1.00 98.19 177 ARG A O 1
ATOM 1343 N N . ILE A 1 178 ? -4.773 -0.562 4.295 1.00 98.44 178 ILE A N 1
ATOM 1344 C CA . ILE A 1 178 ? -5.263 0.772 4.670 1.00 98.44 178 ILE A CA 1
ATOM 1345 C C . ILE A 1 178 ? -6.793 0.791 4.731 1.00 98.44 178 ILE A C 1
ATOM 1347 O O . ILE A 1 178 ? -7.358 1.332 5.681 1.00 98.44 178 ILE A O 1
ATOM 1351 N N . ASP A 1 179 ? -7.466 0.180 3.754 1.00 98.25 179 ASP A N 1
ATOM 1352 C CA . ASP A 1 179 ? -8.928 0.088 3.725 1.00 98.25 179 ASP A CA 1
ATOM 1353 C C . ASP A 1 179 ? -9.477 -0.694 4.930 1.00 98.25 179 ASP A C 1
ATOM 1355 O O . ASP A 1 179 ? -10.397 -0.233 5.609 1.00 98.25 179 ASP A O 1
ATOM 1359 N N . TYR A 1 180 ? -8.871 -1.831 5.277 1.00 98.38 180 TYR A N 1
ATOM 1360 C CA . TYR A 1 180 ? -9.267 -2.592 6.462 1.00 98.38 180 TYR A CA 1
ATOM 1361 C C . TYR A 1 180 ? -9.022 -1.838 7.773 1.00 98.38 180 TYR A C 1
ATOM 1363 O O . TYR A 1 180 ? -9.902 -1.822 8.639 1.00 98.38 180 TYR A O 1
ATOM 1371 N N . ASP A 1 181 ? -7.874 -1.173 7.917 1.00 98.12 181 ASP A N 1
ATOM 1372 C CA . ASP A 1 181 ? -7.590 -0.330 9.082 1.00 98.12 181 ASP A CA 1
ATOM 1373 C C . ASP A 1 181 ? -8.628 0.802 9.198 1.00 98.12 181 ASP A C 1
ATOM 1375 O O . ASP A 1 181 ? -9.191 1.032 10.274 1.00 98.12 181 ASP A O 1
ATOM 1379 N N . LEU A 1 182 ? -8.970 1.453 8.080 1.00 98.25 182 LEU A N 1
ATOM 1380 C CA . LEU A 1 182 ? -10.000 2.489 8.020 1.00 98.25 182 LEU A CA 1
ATOM 1381 C C . LEU A 1 182 ? -11.378 1.946 8.431 1.00 98.25 182 LEU A C 1
ATOM 1383 O O . LEU A 1 182 ? -12.059 2.560 9.256 1.00 98.25 182 LEU A O 1
ATOM 1387 N N . GLN A 1 183 ? -11.790 0.789 7.907 1.00 97.50 183 GLN A N 1
ATOM 1388 C CA . GLN A 1 183 ? -13.068 0.159 8.255 1.00 97.50 183 GLN A CA 1
ATOM 1389 C C . GLN A 1 183 ? -13.140 -0.205 9.745 1.00 97.50 183 GLN A C 1
ATOM 1391 O O . GLN A 1 183 ? -14.141 0.103 10.399 1.00 97.50 183 GLN A O 1
ATOM 1396 N N . GLY A 1 184 ? -12.072 -0.775 10.311 1.00 97.62 184 GLY A N 1
ATOM 1397 C CA . GLY A 1 184 ? -11.990 -1.079 11.741 1.00 97.62 184 GLY A CA 1
ATOM 1398 C C . GLY A 1 184 ? -12.115 0.176 12.613 1.00 97.62 184 GLY A C 1
ATOM 1399 O O . GLY A 1 184 ? -12.926 0.219 13.545 1.00 97.62 184 GLY A O 1
ATOM 1400 N N . ILE A 1 185 ? -11.391 1.244 12.263 1.00 97.44 185 ILE A N 1
ATOM 1401 C CA . ILE A 1 185 ? -11.475 2.544 12.946 1.00 97.44 185 ILE A CA 1
ATOM 1402 C C . ILE A 1 185 ? -12.898 3.115 12.873 1.00 97.44 185 ILE A C 1
ATOM 1404 O O . ILE A 1 185 ? -13.436 3.582 13.881 1.00 97.44 185 ILE A O 1
ATOM 1408 N N . LEU A 1 186 ? -13.543 3.068 11.705 1.00 95.56 186 LEU A N 1
ATOM 1409 C CA . LEU A 1 186 ? -14.907 3.570 11.532 1.00 95.56 186 LEU A CA 1
ATOM 1410 C C . LEU A 1 186 ? -15.922 2.782 12.369 1.00 95.56 186 LEU A C 1
ATOM 1412 O O . LEU A 1 186 ? -16.825 3.391 12.947 1.00 95.56 186 LEU A O 1
ATOM 1416 N N . VAL A 1 187 ? -15.760 1.462 12.495 1.00 97.19 187 VAL A N 1
ATOM 1417 C CA . VAL A 1 187 ? -16.608 0.628 13.360 1.00 97.19 187 VAL A CA 1
ATOM 1418 C C . VAL A 1 187 ? -16.463 1.022 14.827 1.00 97.19 187 VAL A C 1
ATOM 1420 O O . VAL A 1 187 ? -17.482 1.193 15.505 1.00 97.19 187 VAL A O 1
ATOM 1423 N N . ILE A 1 188 ? -15.236 1.234 15.314 1.00 96.94 188 ILE A N 1
ATOM 1424 C CA . ILE A 1 188 ? -15.002 1.703 16.689 1.00 96.94 188 ILE A CA 1
ATOM 1425 C C . ILE A 1 188 ? -15.678 3.050 16.908 1.00 96.94 188 ILE A C 1
ATOM 1427 O O . ILE A 1 188 ? -16.422 3.209 17.869 1.00 96.94 188 ILE A O 1
ATOM 1431 N N . ARG A 1 189 ? -15.488 4.011 16.003 1.00 94.38 189 ARG A N 1
ATOM 1432 C CA . ARG A 1 189 ? -16.035 5.364 16.177 1.00 94.38 189 ARG A CA 1
ATOM 1433 C C . ARG A 1 189 ? -17.562 5.409 16.108 1.00 94.38 189 ARG A C 1
ATOM 1435 O O . ARG A 1 189 ? -18.175 6.253 16.753 1.00 94.38 189 ARG A O 1
ATOM 1442 N N . GLN A 1 190 ? -18.189 4.513 15.345 1.00 94.50 190 GLN A N 1
ATOM 1443 C CA . GLN A 1 190 ? -19.650 4.441 15.231 1.00 94.50 190 GLN A CA 1
ATOM 1444 C C . GLN A 1 190 ? -20.307 3.681 16.388 1.00 94.50 190 GLN A C 1
ATOM 1446 O O . GLN A 1 190 ? -21.399 4.048 16.820 1.00 94.50 190 GLN A O 1
ATOM 1451 N N . SER A 1 191 ? -19.676 2.606 16.864 1.00 94.69 191 SER A N 1
ATOM 1452 C CA . SER A 1 191 ? -20.282 1.675 17.828 1.00 94.69 191 SER A CA 1
ATOM 1453 C C . SER A 1 191 ? -19.690 1.741 19.238 1.00 94.69 191 SER A C 1
ATOM 1455 O O . SER A 1 191 ? -20.298 1.235 20.178 1.00 94.69 191 SER A O 1
ATOM 1457 N N . GLY A 1 192 ? -18.498 2.318 19.392 1.00 93.06 192 GLY A N 1
ATOM 1458 C CA . GLY A 1 192 ? -17.671 2.250 20.598 1.00 93.06 192 GLY A CA 1
ATOM 1459 C C . GLY A 1 192 ? -17.034 0.878 20.855 1.00 93.06 192 GLY A C 1
ATOM 1460 O O . GLY A 1 192 ? -16.368 0.706 21.873 1.00 93.06 192 GLY A O 1
ATOM 1461 N N . SER A 1 193 ? -17.243 -0.113 19.978 1.00 94.44 193 SER A N 1
ATOM 1462 C CA . SER A 1 193 ? -16.806 -1.495 20.193 1.00 94.44 193 SER A CA 1
ATOM 1463 C C . SER A 1 193 ? -15.526 -1.823 19.427 1.00 94.44 193 SER A C 1
ATOM 1465 O O . SER A 1 193 ? -15.535 -1.928 18.201 1.00 94.44 193 SER A O 1
ATOM 1467 N N . VAL A 1 194 ? -14.441 -2.058 20.168 1.00 94.69 194 VAL A N 1
ATOM 1468 C CA . VAL A 1 194 ? -13.173 -2.582 19.625 1.00 94.69 194 VAL A CA 1
ATOM 1469 C C . VAL A 1 194 ? -13.338 -4.021 19.135 1.00 94.69 194 VAL A C 1
ATOM 1471 O O . VAL A 1 194 ? -12.828 -4.378 18.080 1.00 94.69 194 VAL A O 1
ATOM 1474 N N . GLU A 1 195 ? -14.128 -4.832 19.840 1.00 95.75 195 GLU A N 1
ATOM 1475 C CA . GLU A 1 195 ? -14.383 -6.228 19.462 1.00 95.75 195 GLU A CA 1
ATOM 1476 C C . GLU A 1 195 ? -15.075 -6.337 18.094 1.00 95.75 195 GLU A C 1
ATOM 1478 O O . GLU A 1 195 ? -14.747 -7.213 17.298 1.00 95.75 195 GLU A O 1
ATOM 1483 N N . ALA A 1 196 ? -15.989 -5.412 17.780 1.00 95.38 196 ALA A N 1
ATOM 1484 C CA . ALA A 1 196 ? -16.667 -5.387 16.485 1.00 95.38 196 ALA A CA 1
ATOM 1485 C C . ALA A 1 196 ? -15.727 -5.038 15.315 1.00 95.38 196 ALA A C 1
ATOM 1487 O O . ALA A 1 196 ? -16.032 -5.376 14.172 1.00 95.38 196 ALA A O 1
ATOM 1488 N N . ALA A 1 197 ? -14.605 -4.367 15.591 1.00 96.12 197 ALA A N 1
ATOM 1489 C CA . ALA A 1 197 ? -13.615 -3.983 14.591 1.00 96.12 197 ALA A CA 1
ATOM 1490 C C . ALA A 1 197 ? -12.543 -5.058 14.345 1.00 96.12 197 ALA A C 1
ATOM 1492 O O . ALA A 1 197 ? -11.858 -5.014 13.324 1.00 96.12 197 ALA A O 1
ATOM 1493 N N . GLU A 1 198 ? -12.421 -6.044 15.237 1.00 96.25 198 GLU A N 1
ATOM 1494 C CA . GLU A 1 198 ? -11.361 -7.057 15.190 1.00 96.25 198 GLU A CA 1
ATOM 1495 C C . GLU A 1 198 ? -11.278 -7.836 13.863 1.00 96.25 198 GLU A C 1
ATOM 1497 O O . GLU A 1 198 ? -10.161 -8.046 13.389 1.00 96.25 198 GLU A O 1
ATOM 1502 N N . PRO A 1 199 ? -12.388 -8.227 13.199 1.00 97.69 199 PRO A N 1
ATOM 1503 C CA . PRO A 1 199 ? -12.306 -8.877 11.890 1.00 97.69 199 PRO A CA 1
ATOM 1504 C C . PRO A 1 199 ? -11.584 -8.037 10.828 1.00 97.69 199 PRO A C 1
ATOM 1506 O O . PRO A 1 199 ? -10.855 -8.595 10.013 1.00 97.69 199 PRO A O 1
ATOM 1509 N N . TYR A 1 200 ? -11.741 -6.710 10.859 1.00 97.50 200 TYR A N 1
ATOM 1510 C CA . TYR A 1 200 ? -11.074 -5.814 9.915 1.00 97.50 200 TYR A CA 1
ATOM 1511 C C . TYR A 1 200 ? -9.582 -5.707 10.232 1.00 97.50 200 TYR A C 1
ATOM 1513 O O . TYR A 1 200 ? -8.753 -5.903 9.350 1.00 97.50 200 TYR A O 1
ATOM 1521 N N . PHE A 1 201 ? -9.209 -5.513 11.500 1.00 97.12 201 PHE A N 1
ATOM 1522 C CA . PHE A 1 201 ? -7.793 -5.468 11.884 1.00 97.12 201 PHE A CA 1
ATOM 1523 C C . PHE A 1 201 ? -7.074 -6.807 11.686 1.00 97.12 201 PHE A C 1
ATOM 1525 O O . PHE A 1 201 ? -5.878 -6.835 11.397 1.00 97.12 201 PHE A O 1
ATOM 1532 N N . ALA A 1 202 ? -7.780 -7.932 11.817 1.00 97.50 202 ALA A N 1
ATOM 1533 C CA . ALA A 1 202 ? -7.236 -9.237 11.467 1.00 97.50 202 ALA A CA 1
ATOM 1534 C C . ALA A 1 202 ? -6.874 -9.310 9.981 1.00 97.50 202 ALA A C 1
ATOM 1536 O O . ALA A 1 202 ? -5.777 -9.755 9.648 1.00 97.50 202 ALA A O 1
ATOM 1537 N N . GLU A 1 203 ? -7.747 -8.813 9.110 1.00 97.44 203 GLU A N 1
AT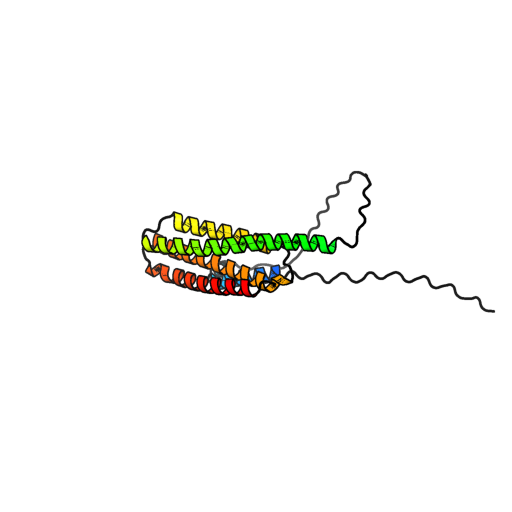OM 1538 C CA . GLU A 1 203 ? -7.473 -8.793 7.680 1.00 97.44 203 GLU A CA 1
ATOM 1539 C C . GLU A 1 203 ? -6.382 -7.775 7.316 1.00 97.44 203 GLU A C 1
ATOM 1541 O O . GLU A 1 203 ? -5.486 -8.102 6.545 1.00 97.44 203 GLU A O 1
ATOM 1546 N N . ALA A 1 204 ? -6.336 -6.606 7.963 1.00 97.19 204 ALA A N 1
ATOM 1547 C CA . ALA A 1 204 ? -5.226 -5.661 7.815 1.00 97.19 204 ALA A CA 1
ATOM 1548 C C . ALA A 1 204 ? -3.862 -6.300 8.156 1.00 97.19 204 ALA A C 1
ATOM 1550 O O . ALA A 1 204 ? -2.870 -6.083 7.454 1.00 97.19 204 ALA A O 1
ATOM 1551 N N . ARG A 1 205 ? -3.800 -7.148 9.196 1.00 97.31 205 ARG A N 1
ATOM 1552 C CA . ARG A 1 205 ? -2.589 -7.917 9.537 1.00 97.31 205 ARG A CA 1
ATOM 1553 C C . ARG A 1 205 ? -2.226 -8.934 8.453 1.00 97.31 205 ARG A C 1
ATOM 1555 O O . ARG A 1 205 ? -1.057 -8.989 8.078 1.00 97.31 205 ARG A O 1
ATOM 1562 N N . ASN A 1 206 ? -3.201 -9.662 7.904 1.00 97.75 206 ASN A N 1
ATOM 1563 C CA . ASN A 1 206 ? -2.968 -10.577 6.779 1.00 97.75 206 ASN A CA 1
ATOM 1564 C C . ASN A 1 206 ? -2.401 -9.828 5.560 1.00 97.75 206 ASN A C 1
ATOM 1566 O O . ASN A 1 206 ? -1.420 -10.262 4.957 1.00 97.75 206 ASN A O 1
ATOM 1570 N N . GLN A 1 207 ? -2.975 -8.668 5.229 1.00 97.81 207 GLN A N 1
ATOM 1571 C CA . GLN A 1 207 ? -2.517 -7.842 4.111 1.00 97.81 207 GLN A CA 1
ATOM 1572 C C . GLN A 1 207 ? -1.108 -7.284 4.335 1.00 97.81 207 GLN A C 1
ATOM 1574 O O . GLN A 1 207 ? -0.318 -7.218 3.399 1.00 97.81 207 GLN A O 1
ATOM 1579 N N . ARG A 1 208 ? -0.740 -6.954 5.578 1.00 97.69 208 ARG A N 1
ATOM 1580 C CA . ARG A 1 208 ? 0.635 -6.568 5.923 1.00 97.69 208 ARG A CA 1
ATOM 1581 C C . ARG A 1 208 ? 1.637 -7.697 5.665 1.00 97.69 208 ARG A C 1
ATOM 1583 O O . ARG A 1 208 ? 2.721 -7.441 5.146 1.00 97.69 208 ARG A O 1
ATOM 1590 N N . GLU A 1 209 ? 1.302 -8.929 6.038 1.00 98.00 209 GLU A N 1
ATOM 1591 C CA . GLU A 1 209 ? 2.161 -10.094 5.784 1.00 98.00 209 GLU A CA 1
ATOM 1592 C C . GLU A 1 209 ? 2.301 -10.367 4.279 1.00 98.00 209 GLU A C 1
ATOM 1594 O O . GLU A 1 209 ? 3.405 -10.632 3.787 1.00 98.00 209 GLU A O 1
ATOM 1599 N N . TYR A 1 210 ? 1.199 -10.238 3.533 1.00 97.56 210 TYR A N 1
ATOM 1600 C CA . TYR A 1 210 ? 1.211 -10.361 2.078 1.00 97.56 210 TYR A CA 1
ATOM 1601 C C . TYR A 1 210 ? 2.056 -9.263 1.421 1.00 97.56 210 TYR A C 1
ATOM 1603 O O . TYR A 1 210 ? 2.912 -9.579 0.596 1.00 97.56 210 TYR A O 1
ATOM 1611 N N . PHE A 1 211 ? 1.903 -8.006 1.854 1.00 98.31 211 PHE A N 1
ATOM 1612 C CA . PHE A 1 211 ? 2.733 -6.879 1.424 1.00 98.31 211 PHE A CA 1
ATOM 1613 C C . PHE A 1 211 ? 4.219 -7.182 1.611 1.00 98.31 211 PHE A C 1
ATOM 1615 O O . PHE A 1 211 ? 4.974 -7.097 0.652 1.00 98.31 211 PHE A O 1
ATOM 1622 N N . GLN A 1 212 ? 4.643 -7.591 2.811 1.00 98.06 212 GLN A N 1
ATOM 1623 C CA . GLN A 1 212 ? 6.054 -7.894 3.080 1.00 98.06 212 GLN A CA 1
ATOM 1624 C C . GLN A 1 212 ? 6.587 -8.996 2.165 1.00 98.06 212 GLN A C 1
ATOM 1626 O O . GLN A 1 212 ? 7.705 -8.903 1.665 1.00 98.06 212 GLN A O 1
ATOM 1631 N N . THR A 1 213 ? 5.782 -10.030 1.927 1.00 98.25 213 THR A N 1
ATOM 1632 C CA . THR A 1 213 ? 6.154 -11.133 1.036 1.00 98.25 213 THR A CA 1
ATOM 1633 C C . THR A 1 213 ? 6.311 -10.649 -0.405 1.00 98.25 213 THR A C 1
ATOM 1635 O O . THR A 1 213 ? 7.351 -10.886 -1.013 1.00 98.25 213 THR A O 1
ATOM 1638 N N . ALA A 1 214 ? 5.315 -9.936 -0.938 1.00 97.81 214 ALA A N 1
ATOM 1639 C CA . ALA A 1 214 ? 5.351 -9.399 -2.295 1.00 97.81 214 ALA A CA 1
ATOM 1640 C C . ALA A 1 214 ? 6.498 -8.394 -2.480 1.00 97.81 214 ALA A C 1
ATOM 1642 O O . ALA A 1 214 ? 7.224 -8.458 -3.466 1.00 97.81 214 ALA A O 1
ATOM 1643 N N . TYR A 1 215 ? 6.717 -7.520 -1.499 1.00 98.00 215 TYR A N 1
ATOM 1644 C CA . TYR A 1 215 ? 7.759 -6.499 -1.542 1.00 98.00 215 TYR A CA 1
ATOM 1645 C C . TYR A 1 215 ? 9.172 -7.098 -1.490 1.00 98.00 215 TYR A C 1
ATOM 1647 O O . TYR A 1 215 ? 10.067 -6.631 -2.187 1.00 98.00 215 TYR A O 1
ATOM 1655 N N . ASN A 1 216 ? 9.374 -8.183 -0.736 1.00 98.06 216 ASN A N 1
ATOM 1656 C CA . ASN A 1 216 ? 10.637 -8.925 -0.768 1.00 98.06 216 ASN A CA 1
ATOM 1657 C C . ASN A 1 216 ? 10.850 -9.624 -2.119 1.00 98.06 216 ASN A C 1
ATOM 1659 O O . ASN A 1 216 ? 11.929 -9.513 -2.694 1.00 98.06 216 ASN A O 1
ATOM 1663 N N . ASN A 1 217 ? 9.815 -10.281 -2.656 1.00 98.00 217 ASN A N 1
ATOM 1664 C CA . ASN A 1 217 ? 9.893 -10.917 -3.974 1.00 98.00 217 ASN A CA 1
ATOM 1665 C C . ASN A 1 217 ? 10.195 -9.899 -5.086 1.00 98.00 217 ASN A C 1
ATOM 1667 O O . ASN A 1 217 ? 10.924 -10.220 -6.020 1.00 98.00 217 ASN A O 1
ATOM 1671 N N . TYR A 1 218 ? 9.677 -8.670 -4.973 1.00 98.19 218 TYR A N 1
ATOM 1672 C CA . TYR A 1 218 ? 10.027 -7.569 -5.870 1.00 98.19 218 TYR A CA 1
ATOM 1673 C C . TYR A 1 218 ? 11.542 -7.345 -5.899 1.00 98.19 218 TYR A C 1
ATOM 1675 O O . TYR A 1 218 ? 12.134 -7.444 -6.974 1.00 98.19 218 TYR A O 1
ATOM 1683 N N . PHE A 1 219 ? 12.183 -7.140 -4.744 1.00 97.50 219 PHE A N 1
ATOM 1684 C CA . PHE A 1 219 ? 13.635 -6.936 -4.688 1.00 97.50 219 PHE A CA 1
ATOM 1685 C C . PHE A 1 219 ? 14.428 -8.140 -5.205 1.00 97.50 219 PHE A C 1
ATOM 1687 O O . PHE A 1 219 ? 15.413 -7.948 -5.914 1.00 97.50 219 PHE A O 1
ATOM 1694 N N . ASP A 1 220 ? 13.981 -9.363 -4.910 1.00 97.62 220 ASP A N 1
ATOM 1695 C CA . ASP A 1 220 ? 14.622 -10.593 -5.396 1.00 97.62 220 ASP A CA 1
ATOM 1696 C C . ASP A 1 220 ? 14.516 -10.762 -6.925 1.00 97.62 220 ASP A C 1
ATOM 1698 O O . ASP A 1 220 ? 15.304 -11.490 -7.530 1.00 97.62 220 ASP A O 1
ATOM 1702 N N . SER A 1 221 ? 13.546 -10.093 -7.553 1.00 96.62 221 SER A N 1
ATOM 1703 C CA . SER A 1 221 ? 13.282 -10.149 -8.996 1.00 96.62 221 SER A CA 1
ATOM 1704 C C . SER A 1 221 ? 13.833 -8.957 -9.786 1.00 96.62 221 SER A C 1
ATOM 1706 O O . SER A 1 221 ? 13.668 -8.904 -11.010 1.00 96.62 221 SER A O 1
ATOM 1708 N N . LEU A 1 222 ? 14.484 -7.997 -9.117 1.00 95.12 222 LEU A N 1
ATOM 1709 C CA . LEU A 1 222 ? 15.125 -6.880 -9.802 1.00 95.12 222 LEU A CA 1
ATOM 1710 C C . LEU A 1 222 ? 16.276 -7.382 -10.693 1.00 95.12 222 LEU A C 1
ATOM 1712 O O . LEU A 1 222 ? 17.034 -8.269 -10.295 1.00 95.12 222 LEU A O 1
ATOM 1716 N N . PRO A 1 223 ? 16.432 -6.823 -11.905 1.00 91.19 223 PRO A N 1
ATOM 1717 C CA . PRO A 1 223 ? 17.548 -7.169 -12.776 1.00 91.19 223 PRO A CA 1
ATOM 1718 C C . PRO A 1 223 ? 18.892 -6.734 -12.162 1.00 91.19 223 PRO A C 1
ATOM 1720 O O . PRO A 1 223 ? 18.983 -5.640 -11.604 1.00 91.19 223 PRO A O 1
ATOM 1723 N N . GLU A 1 224 ? 19.921 -7.584 -12.299 1.00 79.62 224 GLU A N 1
ATOM 1724 C CA . GLU A 1 224 ? 21.313 -7.316 -11.870 1.00 79.62 224 GLU A CA 1
ATOM 1725 C C . GLU A 1 224 ? 22.005 -6.176 -12.639 1.00 79.62 224 GLU A C 1
ATOM 1727 O O . GLU A 1 224 ? 21.761 -6.027 -13.863 1.00 79.62 224 GLU A O 1
#

Radius of gyration: 27.81 Å; chains: 1; bounding box: 55×44×108 Å